Protein AF-A0A9E0YC07-F1 (afdb_monomer_lite)

Foldseek 3Di:
DDDDDDDDDPDDDDDDDDDDPDDPDDDDDPPDDPDDPPPPPPPDPDPDDDPDPPPPPDPPPPDDLVVVVVPQDPVNVVVLVVLVVVLVVCVVVLVLVVNLVSLVVNCVVPVSDPCNLVSLLSNLVSCVSVLNLVVSQVSLVVSLVVQPPDPSNLVSLLVNLVSCLSVLVLVVNLVSLVVQCPDPPRDLVSVLSSLLSNLLSCLSVVVLVVSVVSLVVSVVSCVVDVVCLLVVLSSLLSVLSSLLSVLVCPPPPDADDLVSLLVRLLVSLVSLLSSLVSLLSSLVRDALVVSVVSLVSSLVSLVVSLVCLQFPRHHPPPDDPVRVVVSRRVSSVVSVVSSVVSLVSSLVSCVVRPSCVVSNVSSPPPPDDD

Structure (mmCIF, N/CA/C/O backbone):
data_AF-A0A9E0YC07-F1
#
_entry.id   AF-A0A9E0YC07-F1
#
loop_
_atom_site.group_PDB
_atom_site.id
_atom_site.type_symbol
_atom_site.label_atom_id
_atom_site.label_alt_id
_atom_site.label_comp_id
_atom_site.label_asym_id
_atom_site.label_entity_id
_atom_site.label_seq_id
_atom_site.pdbx_PDB_ins_code
_atom_site.Cartn_x
_atom_site.Cartn_y
_atom_site.Cartn_z
_atom_site.occupancy
_atom_site.B_iso_or_equiv
_atom_site.auth_seq_id
_atom_site.auth_comp_id
_atom_site.auth_asym_id
_atom_site.auth_atom_id
_atom_site.pdbx_PDB_model_num
ATOM 1 N N . MET A 1 1 ? 46.574 9.610 38.620 1.00 37.59 1 MET A N 1
ATOM 2 C CA . MET A 1 1 ? 45.499 10.620 38.508 1.00 37.59 1 MET A CA 1
ATOM 3 C C . MET A 1 1 ? 44.665 10.223 37.292 1.00 37.59 1 MET A C 1
ATOM 5 O O . MET A 1 1 ? 45.172 10.337 36.192 1.00 37.59 1 MET A O 1
ATOM 9 N N . SER A 1 2 ? 43.636 9.380 37.452 1.00 33.62 2 SER A N 1
ATOM 10 C CA . SER A 1 2 ? 42.220 9.748 37.717 1.00 33.62 2 SER A CA 1
ATOM 11 C C . SER A 1 2 ? 41.619 10.461 36.485 1.00 33.62 2 SER A C 1
ATOM 13 O O . SER A 1 2 ? 42.162 11.485 36.106 1.00 33.62 2 SER A O 1
ATOM 15 N N . ARG A 1 3 ? 40.544 10.036 35.797 1.00 39.56 3 ARG A N 1
ATOM 16 C CA . ARG A 1 3 ? 39.215 9.541 36.220 1.00 39.56 3 ARG A CA 1
ATOM 17 C C . ARG A 1 3 ? 38.470 8.898 35.015 1.00 39.56 3 ARG A C 1
ATOM 19 O O . ARG A 1 3 ? 38.590 9.398 33.909 1.00 39.56 3 ARG A O 1
ATOM 26 N N . LEU A 1 4 ? 37.797 7.757 35.221 1.00 36.62 4 LEU A N 1
ATOM 27 C CA . LEU A 1 4 ? 36.333 7.508 35.155 1.00 36.62 4 LEU A CA 1
ATOM 28 C C . LEU A 1 4 ? 35.617 7.648 33.789 1.00 36.62 4 LEU A C 1
ATOM 30 O O . LEU A 1 4 ? 35.274 8.749 33.377 1.00 36.62 4 LEU A O 1
ATOM 34 N N . CYS A 1 5 ? 35.185 6.511 33.230 1.00 30.08 5 CYS A N 1
ATOM 35 C CA . CYS A 1 5 ? 33.788 6.302 32.825 1.00 30.08 5 CYS A CA 1
ATOM 36 C C . CYS A 1 5 ? 33.440 4.809 32.922 1.00 30.08 5 CYS A C 1
ATOM 38 O O . CYS A 1 5 ? 34.065 3.960 32.295 1.00 30.08 5 CYS A O 1
ATOM 40 N N . SER A 1 6 ? 32.472 4.522 33.790 1.00 28.25 6 SER A N 1
ATOM 41 C CA . SER A 1 6 ? 31.956 3.201 34.134 1.00 28.25 6 SER A CA 1
ATOM 42 C C . SER A 1 6 ? 30.782 2.880 33.208 1.00 28.25 6 SER A C 1
ATOM 44 O O . SER A 1 6 ? 29.786 3.601 33.230 1.00 28.25 6 SER A O 1
ATOM 46 N N . MET A 1 7 ? 30.892 1.828 32.394 1.00 32.62 7 MET A N 1
ATOM 47 C CA . MET A 1 7 ? 29.739 1.218 31.730 1.00 32.62 7 MET A CA 1
ATOM 48 C C . MET A 1 7 ? 29.201 0.095 32.616 1.00 32.62 7 MET A C 1
ATOM 50 O O . MET A 1 7 ? 29.900 -0.867 32.934 1.00 32.62 7 MET A O 1
ATOM 54 N N . ALA A 1 8 ? 27.944 0.248 33.022 1.00 32.16 8 ALA A N 1
ATOM 55 C CA . ALA A 1 8 ? 27.191 -0.747 33.759 1.00 32.16 8 ALA A CA 1
ATOM 56 C C . ALA A 1 8 ? 26.921 -1.972 32.870 1.00 32.16 8 ALA A C 1
ATOM 58 O O . ALA A 1 8 ? 26.152 -1.912 31.914 1.00 32.16 8 ALA A O 1
ATOM 59 N N . HIS A 1 9 ? 27.540 -3.099 33.216 1.00 30.81 9 HIS A N 1
ATOM 60 C CA . HIS A 1 9 ? 27.123 -4.420 32.765 1.00 30.81 9 HIS A CA 1
ATOM 61 C C . HIS A 1 9 ? 25.882 -4.853 33.556 1.00 30.81 9 HIS A C 1
ATOM 63 O O . HIS A 1 9 ? 25.986 -5.152 34.745 1.00 30.81 9 HIS A O 1
ATOM 69 N N . LEU A 1 10 ? 24.724 -4.962 32.898 1.00 28.34 10 LEU A N 1
ATOM 70 C CA . LEU A 1 10 ? 23.662 -5.845 33.382 1.00 28.34 10 LEU A CA 1
ATOM 71 C C . LEU A 1 10 ? 24.084 -7.293 33.102 1.00 28.34 10 LEU A C 1
ATOM 73 O O . LEU A 1 10 ? 23.951 -7.800 31.990 1.00 28.34 10 LEU A O 1
ATOM 77 N N . ARG A 1 11 ? 24.623 -7.952 34.130 1.00 29.98 11 ARG A N 1
ATOM 78 C CA . ARG A 1 11 ? 24.646 -9.412 34.234 1.00 29.98 11 ARG A CA 1
ATOM 79 C C . ARG A 1 11 ? 23.281 -9.850 34.765 1.00 29.98 11 ARG A C 1
ATOM 81 O O . ARG A 1 11 ? 22.929 -9.505 35.887 1.00 29.98 11 ARG A O 1
ATOM 88 N N . CYS A 1 12 ? 22.520 -10.598 33.972 1.00 31.50 12 CYS A N 1
ATOM 89 C CA . CYS A 1 12 ? 21.431 -11.410 34.505 1.00 31.50 12 CYS A CA 1
ATOM 90 C C . CYS A 1 12 ? 22.029 -12.729 34.997 1.00 31.50 12 CYS A C 1
ATOM 92 O O . CYS A 1 12 ? 22.447 -13.561 34.193 1.00 31.50 12 CYS A O 1
ATOM 94 N N . ASP A 1 13 ? 22.081 -12.885 36.318 1.00 30.75 13 ASP A N 1
ATOM 95 C CA . ASP A 1 13 ? 22.411 -14.141 36.981 1.00 30.75 13 ASP A CA 1
ATOM 96 C C . ASP A 1 13 ? 21.325 -15.189 36.707 1.00 30.75 13 ASP A C 1
ATOM 98 O O . ASP A 1 13 ? 20.160 -15.049 37.083 1.00 30.75 13 ASP A O 1
ATOM 102 N N . LEU A 1 14 ? 21.742 -16.268 36.051 1.00 43.31 14 LEU A N 1
ATOM 103 C CA . LEU A 1 14 ? 21.044 -17.542 35.984 1.00 43.31 14 LEU A CA 1
ATOM 104 C C . LEU A 1 14 ? 21.619 -18.434 37.085 1.00 43.31 14 LEU A C 1
ATOM 106 O O . LEU A 1 14 ? 22.741 -18.906 36.947 1.00 43.31 14 LEU A O 1
ATOM 110 N N . THR A 1 15 ? 20.864 -18.700 38.153 1.00 39.75 15 THR A N 1
ATOM 111 C CA . THR A 1 15 ? 20.966 -19.957 38.924 1.00 39.75 15 THR A CA 1
ATOM 112 C C . THR A 1 15 ? 19.795 -20.123 39.904 1.00 39.75 15 THR A C 1
ATOM 114 O O . THR A 1 15 ? 19.665 -19.358 40.846 1.00 39.75 15 THR A O 1
ATOM 117 N N . ALA A 1 16 ? 19.004 -21.185 39.663 1.00 39.28 16 ALA A N 1
ATOM 118 C CA . ALA A 1 16 ? 18.317 -22.079 40.620 1.00 39.28 16 ALA A CA 1
ATOM 119 C C . ALA A 1 16 ? 17.333 -21.465 41.660 1.00 39.28 16 ALA A C 1
ATOM 121 O O . ALA A 1 16 ? 17.656 -20.540 42.378 1.00 39.28 16 ALA A O 1
ATOM 122 N N . HIS A 1 17 ? 16.123 -21.971 41.938 1.00 33.34 17 HIS A N 1
ATOM 123 C CA . HIS A 1 17 ? 15.608 -23.342 41.936 1.00 33.34 17 HIS A CA 1
ATOM 124 C C . HIS A 1 17 ? 14.110 -23.305 42.352 1.00 33.34 17 HIS A C 1
ATOM 126 O O . HIS A 1 17 ? 13.794 -22.638 43.333 1.00 33.34 17 HIS A O 1
ATOM 132 N N . ARG A 1 18 ? 13.235 -24.101 41.704 1.00 32.09 18 ARG A N 1
ATOM 133 C CA . ARG A 1 18 ? 12.147 -24.956 42.275 1.00 32.09 18 ARG A CA 1
ATOM 134 C C . ARG A 1 18 ? 10.858 -24.986 41.429 1.00 32.09 18 ARG A C 1
ATOM 136 O O . ARG A 1 18 ? 10.034 -24.089 41.479 1.00 32.09 18 ARG A O 1
ATOM 143 N N . LYS A 1 19 ? 10.693 -26.129 40.749 1.00 37.94 19 LYS A N 1
ATOM 144 C CA . LYS A 1 19 ? 9.474 -26.951 40.618 1.00 37.94 19 LYS A CA 1
ATOM 145 C C . LYS A 1 19 ? 8.135 -26.214 40.433 1.00 37.94 19 LYS A C 1
ATOM 147 O O . LYS A 1 19 ? 7.448 -25.937 41.407 1.00 37.94 19 LYS A O 1
ATOM 152 N N . CYS A 1 20 ? 7.689 -26.126 39.182 1.00 33.03 20 CYS A N 1
ATOM 153 C CA . CYS A 1 20 ? 6.267 -26.177 38.834 1.00 33.03 20 CYS A CA 1
ATOM 154 C C . CYS A 1 20 ? 6.090 -27.141 37.658 1.00 33.03 20 CYS A C 1
ATOM 156 O O . CYS A 1 20 ? 5.968 -26.751 36.504 1.00 33.03 20 CYS A O 1
ATOM 158 N N . ASP A 1 21 ? 6.143 -28.426 37.990 1.00 36.84 21 ASP A N 1
ATOM 159 C CA . ASP A 1 21 ? 5.796 -29.530 37.108 1.00 36.84 21 ASP A CA 1
ATOM 160 C C . ASP A 1 21 ? 4.469 -30.097 37.624 1.00 36.84 21 ASP A C 1
ATOM 162 O O . ASP A 1 21 ? 4.447 -30.788 38.644 1.00 36.84 21 ASP A O 1
ATOM 166 N N . ARG A 1 22 ? 3.353 -29.659 37.022 1.00 39.94 22 ARG A N 1
ATOM 167 C CA . ARG A 1 22 ? 1.997 -30.244 37.105 1.00 39.94 22 ARG A CA 1
ATOM 168 C C . ARG A 1 22 ? 1.007 -29.357 36.344 1.00 39.94 22 ARG A C 1
ATOM 170 O O . ARG A 1 22 ? 0.378 -28.486 36.926 1.00 39.94 22 ARG A O 1
ATOM 177 N N . THR A 1 23 ? 0.857 -29.590 35.043 1.00 37.00 23 THR A N 1
ATOM 178 C CA . THR A 1 23 ? -0.404 -29.382 34.287 1.00 37.00 23 THR A CA 1
ATOM 179 C C . THR A 1 23 ? -0.281 -30.022 32.899 1.00 37.00 23 THR A C 1
ATOM 181 O O . THR A 1 23 ? -0.511 -29.418 31.862 1.00 37.00 23 THR A O 1
ATOM 184 N N . ALA A 1 24 ? 0.084 -31.303 32.872 1.00 37.94 24 ALA A N 1
ATOM 185 C CA . ALA A 1 24 ? -0.015 -32.147 31.685 1.00 37.94 24 ALA A CA 1
ATOM 186 C C . ALA A 1 24 ? -0.787 -33.413 32.065 1.00 37.94 24 ALA A C 1
ATOM 188 O O . ALA A 1 24 ? -0.184 -34.442 32.353 1.00 37.94 24 ALA A O 1
ATOM 189 N N . ARG A 1 25 ? -2.118 -33.293 32.180 1.00 39.03 25 ARG A N 1
ATOM 190 C CA . ARG A 1 25 ? -3.119 -34.383 32.178 1.00 39.03 25 ARG A CA 1
ATOM 191 C C . ARG A 1 25 ? -4.493 -33.806 32.526 1.00 39.03 25 ARG A C 1
ATOM 193 O O . ARG A 1 25 ? -4.858 -33.770 33.691 1.00 39.03 25 ARG A O 1
ATOM 200 N N . LEU A 1 26 ? -5.226 -33.343 31.516 1.00 40.84 26 LEU A N 1
ATOM 201 C CA . LEU A 1 26 ? -6.697 -33.278 31.487 1.00 40.84 26 LEU A CA 1
ATOM 202 C C . LEU A 1 26 ? -7.124 -32.779 30.101 1.00 40.84 26 LEU A C 1
ATOM 204 O O . LEU A 1 26 ? -7.539 -31.644 29.923 1.00 40.84 26 LEU A O 1
ATOM 208 N N . ASN A 1 27 ? -6.932 -33.624 29.085 1.00 34.72 27 ASN A N 1
ATOM 209 C CA . ASN A 1 27 ? -7.642 -33.478 27.813 1.00 34.72 27 ASN A CA 1
ATOM 210 C C . ASN A 1 27 ? -7.696 -34.821 27.068 1.00 34.72 27 ASN A C 1
ATOM 212 O O . ASN A 1 27 ? -7.148 -35.001 25.985 1.00 34.72 27 ASN A O 1
ATOM 216 N N . ARG A 1 28 ? -8.313 -35.814 27.712 1.00 39.97 28 ARG A N 1
ATOM 217 C CA . ARG A 1 28 ? -8.813 -37.037 27.072 1.00 39.97 28 ARG A CA 1
ATOM 218 C C . ARG A 1 28 ? -10.081 -37.439 27.808 1.00 39.97 28 ARG A C 1
ATOM 220 O O . ARG A 1 28 ? -10.001 -38.039 28.872 1.00 39.97 28 ARG A O 1
ATOM 227 N N . GLY A 1 29 ? -11.229 -37.052 27.263 1.00 39.47 29 GLY A N 1
ATOM 228 C CA . GLY A 1 29 ? -12.524 -37.466 27.795 1.00 39.47 29 GLY A CA 1
ATOM 229 C C . GLY A 1 29 ? -13.620 -36.424 27.645 1.00 39.47 29 GLY A C 1
ATOM 230 O O . GLY A 1 29 ? -14.233 -36.072 28.640 1.00 39.47 29 GLY A O 1
ATOM 231 N N . LEU A 1 30 ? -13.861 -35.925 26.429 1.00 37.59 30 LEU A N 1
ATOM 232 C CA . LEU A 1 30 ? -15.158 -35.344 26.065 1.00 37.59 30 LEU A CA 1
ATOM 233 C C . LEU A 1 30 ? -15.365 -35.438 24.540 1.00 37.59 30 LEU A C 1
ATOM 235 O O . LEU A 1 30 ? -15.488 -34.446 23.833 1.00 37.59 30 LEU A O 1
ATOM 239 N N . ILE A 1 31 ? -15.339 -36.669 24.021 1.00 42.28 31 ILE A N 1
ATOM 240 C CA . ILE A 1 31 ? -15.915 -37.011 22.713 1.00 42.28 31 ILE A CA 1
ATOM 241 C C . ILE A 1 31 ? -17.079 -37.949 23.013 1.00 42.28 31 ILE A C 1
ATOM 243 O O . ILE A 1 31 ? -16.932 -39.165 23.011 1.00 42.28 31 ILE A O 1
ATOM 247 N N . ALA A 1 32 ? -18.217 -37.373 23.371 1.00 44.59 32 ALA A N 1
ATOM 248 C CA . ALA A 1 32 ? -19.516 -38.026 23.331 1.00 44.59 32 ALA A CA 1
ATOM 249 C C . ALA A 1 32 ? -20.570 -36.920 23.409 1.00 44.59 32 ALA A C 1
ATOM 251 O O . ALA A 1 32 ? -20.493 -36.080 24.300 1.00 44.59 32 ALA A O 1
ATOM 252 N N . LEU A 1 33 ? -21.541 -36.956 22.491 1.00 42.75 33 LEU A N 1
ATOM 253 C CA . LEU A 1 33 ? -22.696 -36.052 22.367 1.00 42.75 33 LEU A CA 1
ATOM 254 C C . LEU A 1 33 ? -22.475 -34.767 21.547 1.00 42.75 33 LEU A C 1
ATOM 256 O O . LEU A 1 33 ? -22.844 -33.674 21.963 1.00 42.75 33 LEU A O 1
ATOM 260 N N . LEU A 1 34 ? -21.988 -34.913 20.312 1.00 39.84 34 LEU A N 1
ATOM 261 C CA . LEU A 1 34 ? -22.468 -34.060 19.221 1.00 39.84 34 LEU A CA 1
ATOM 262 C C . LEU A 1 34 ? -23.547 -34.839 18.470 1.00 39.84 34 LEU A C 1
ATOM 264 O O . LEU A 1 34 ? -23.261 -35.744 17.687 1.00 39.84 34 LEU A O 1
ATOM 268 N N . GLY A 1 35 ? -24.800 -34.518 18.791 1.00 38.34 35 GLY A N 1
ATOM 269 C CA . GLY A 1 35 ? -25.961 -34.970 18.041 1.00 38.34 35 GLY A CA 1
ATOM 270 C C . GLY A 1 35 ? -25.841 -34.522 16.589 1.00 38.34 35 GLY A C 1
ATOM 271 O O . GLY A 1 35 ? -25.599 -33.349 16.304 1.00 38.34 35 GLY A O 1
ATOM 272 N N . CYS A 1 36 ? -25.993 -35.481 15.683 1.00 37.97 36 CYS A N 1
ATOM 273 C CA . CYS A 1 36 ? -26.078 -35.263 14.250 1.00 37.97 36 CYS A CA 1
ATOM 274 C C . CYS A 1 36 ? -27.310 -34.403 13.932 1.00 37.97 36 CYS A C 1
ATOM 276 O O . CYS A 1 36 ? -28.406 -34.928 13.762 1.00 37.97 36 CYS A O 1
ATOM 278 N N . PHE A 1 37 ? -27.141 -33.086 13.821 1.00 38.50 37 PHE A N 1
ATOM 279 C CA . PHE A 1 37 ? -28.041 -32.286 12.999 1.00 38.50 37 PHE A CA 1
ATOM 280 C C . PHE A 1 37 ? -27.594 -32.453 11.549 1.00 38.50 37 PHE A C 1
ATOM 282 O O . PHE A 1 37 ? -26.639 -31.826 11.094 1.00 38.50 37 PHE A O 1
ATOM 289 N N . ALA A 1 38 ? -28.273 -33.352 10.839 1.00 36.81 38 ALA A N 1
ATOM 290 C CA . ALA A 1 38 ? -28.192 -33.453 9.394 1.00 36.81 38 ALA A CA 1
ATOM 291 C C . ALA A 1 38 ? -28.783 -32.172 8.787 1.00 36.81 38 ALA A C 1
ATOM 293 O O . ALA A 1 38 ? -29.984 -32.069 8.550 1.00 36.81 38 ALA A O 1
ATOM 294 N N . VAL A 1 39 ? -27.938 -31.166 8.567 1.00 41.19 39 VAL A N 1
ATOM 295 C CA . VAL A 1 39 ? -28.272 -30.051 7.684 1.00 41.19 39 VAL A CA 1
ATOM 296 C C . VAL A 1 39 ? -28.136 -30.583 6.263 1.00 41.19 39 VAL A C 1
ATOM 298 O O . VAL A 1 39 ? -27.037 -30.697 5.726 1.00 41.19 39 VAL A O 1
ATOM 301 N N . THR A 1 40 ? -29.262 -30.954 5.658 1.00 45.56 40 THR A N 1
ATOM 302 C CA . THR A 1 40 ? -29.346 -31.230 4.223 1.00 45.56 40 THR A CA 1
ATOM 303 C C . THR A 1 40 ? -29.162 -29.918 3.468 1.00 45.56 40 THR A C 1
ATOM 305 O O . THR A 1 40 ? -30.133 -29.239 3.127 1.00 45.56 40 THR A O 1
ATOM 308 N N . VAL A 1 41 ? -27.909 -29.534 3.226 1.00 41.88 41 VAL A N 1
ATOM 309 C CA . VAL A 1 41 ? -27.582 -28.500 2.245 1.00 41.88 41 VAL A CA 1
ATOM 310 C C . VAL A 1 41 ? -27.938 -29.085 0.882 1.00 41.88 41 VAL A C 1
ATOM 312 O O . VAL A 1 41 ? -27.243 -29.967 0.380 1.00 41.88 41 VAL A O 1
ATOM 315 N N . HIS A 1 42 ? -29.057 -28.645 0.306 1.00 48.34 42 HIS A N 1
ATOM 316 C CA . HIS A 1 42 ? -29.345 -28.902 -1.101 1.00 48.34 42 HIS A CA 1
ATOM 317 C C . HIS A 1 42 ? -28.264 -28.183 -1.905 1.00 48.34 42 HIS A C 1
ATOM 319 O O . HIS A 1 42 ? -28.287 -26.960 -2.042 1.00 48.34 42 HIS A O 1
ATOM 325 N N . ALA A 1 43 ? -27.268 -28.945 -2.357 1.00 42.78 43 ALA A N 1
ATOM 326 C CA . ALA A 1 43 ? -26.255 -28.458 -3.270 1.00 42.78 43 ALA A CA 1
ATOM 327 C C . ALA A 1 43 ? -26.967 -27.899 -4.505 1.00 42.78 43 ALA A C 1
ATOM 329 O O . ALA A 1 43 ? -27.729 -28.608 -5.166 1.00 42.78 43 ALA A O 1
ATOM 330 N N . ALA A 1 44 ? -26.747 -26.614 -4.787 1.00 55.62 44 ALA A N 1
ATOM 331 C CA . ALA A 1 44 ? -27.159 -26.032 -6.050 1.00 55.62 44 ALA A CA 1
ATOM 332 C C . ALA A 1 44 ? -26.530 -26.859 -7.189 1.00 55.62 44 ALA A C 1
ATOM 334 O O . ALA A 1 44 ? -25.362 -27.248 -7.070 1.00 55.62 44 ALA A O 1
ATOM 335 N N .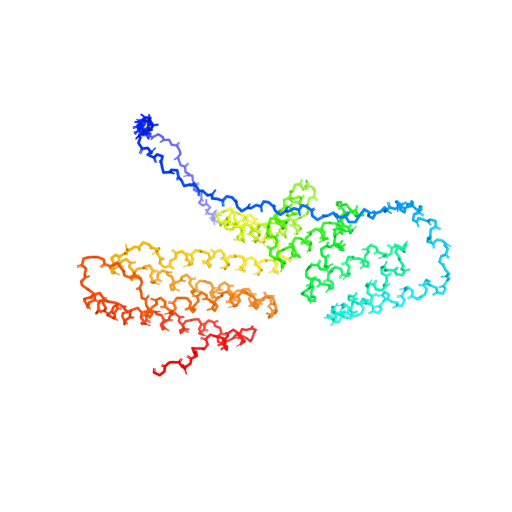 PRO A 1 45 ? -27.283 -27.168 -8.260 1.00 62.44 45 PRO A N 1
ATOM 336 C CA . PRO A 1 45 ? -26.758 -27.929 -9.383 1.00 62.44 45 PRO A CA 1
ATOM 337 C C . PRO A 1 45 ? -25.501 -27.238 -9.912 1.00 62.44 45 PRO A C 1
ATOM 339 O O . PRO A 1 45 ? -25.500 -26.026 -10.143 1.00 62.44 45 PRO A O 1
ATOM 342 N N . ALA A 1 46 ? -24.423 -28.010 -10.055 1.00 53.94 46 ALA A N 1
ATOM 343 C CA . ALA A 1 46 ? -23.176 -27.515 -10.615 1.00 53.94 46 ALA A CA 1
ATOM 344 C C . ALA A 1 46 ? -23.468 -26.858 -11.977 1.00 53.94 46 ALA A C 1
ATOM 346 O O . ALA A 1 46 ? -24.185 -27.456 -12.787 1.00 53.94 46 ALA A O 1
ATOM 347 N N . PRO A 1 47 ? -22.959 -25.640 -12.240 1.00 64.38 47 PRO A N 1
ATOM 348 C CA . PRO A 1 47 ? -23.135 -25.005 -13.535 1.00 64.38 47 PRO A CA 1
ATOM 349 C C . PRO A 1 47 ? -22.569 -25.934 -14.609 1.00 64.38 47 PRO A C 1
ATOM 351 O O . PRO A 1 47 ? -21.425 -26.383 -14.519 1.00 64.38 47 PRO A O 1
ATOM 354 N N . THR A 1 48 ? -23.391 -26.256 -15.605 1.00 70.06 48 THR A N 1
ATOM 355 C CA . THR A 1 48 ? -22.963 -27.049 -16.756 1.00 70.06 48 THR A CA 1
ATOM 356 C C . THR A 1 48 ? -21.767 -26.353 -17.409 1.00 70.06 48 THR A C 1
ATOM 358 O O . THR A 1 48 ? -21.863 -25.150 -17.675 1.00 70.06 48 THR A O 1
ATOM 361 N N . PRO A 1 49 ? -20.650 -27.058 -17.657 1.00 59.09 49 PRO A N 1
ATOM 362 C CA . PRO A 1 49 ? -19.472 -26.460 -18.268 1.00 59.09 49 PRO A CA 1
ATOM 363 C C . PRO A 1 49 ? -19.854 -25.892 -19.635 1.00 59.09 49 PRO A C 1
ATOM 365 O O . PRO A 1 49 ? -20.284 -26.622 -20.528 1.00 59.09 49 PRO A O 1
ATOM 368 N N . VAL A 1 50 ? -19.733 -24.573 -19.781 1.00 72.31 50 VAL A N 1
ATOM 369 C CA . VAL A 1 50 ? -19.861 -23.911 -21.079 1.00 72.31 50 VAL A CA 1
ATOM 370 C C . VAL A 1 50 ? -18.696 -24.413 -21.939 1.00 72.31 50 VAL A C 1
ATOM 372 O O . VAL A 1 50 ? -17.556 -24.327 -21.477 1.00 72.31 50 VAL A O 1
ATOM 375 N N . PRO A 1 51 ? -18.938 -24.957 -23.146 1.00 59.84 51 PRO A N 1
ATOM 376 C CA . PRO A 1 51 ? -17.866 -25.392 -24.028 1.00 59.84 51 PRO A CA 1
ATOM 377 C C . PRO A 1 51 ? -16.982 -24.188 -24.354 1.00 59.84 51 PRO A C 1
ATOM 379 O O . PRO A 1 51 ? -17.390 -23.261 -25.054 1.00 59.84 51 PRO A O 1
ATOM 382 N N . THR A 1 52 ? -15.774 -24.181 -23.798 1.00 57.50 52 THR A N 1
ATOM 383 C CA . THR A 1 52 ? -14.755 -23.185 -24.105 1.00 57.50 52 THR A CA 1
ATOM 384 C C . THR A 1 52 ? -14.385 -23.341 -25.579 1.00 57.50 52 THR A C 1
ATOM 386 O O . THR A 1 52 ? -14.026 -24.450 -25.988 1.00 57.50 52 THR A O 1
ATOM 389 N N . PRO A 1 53 ? -14.463 -22.278 -26.400 1.00 55.12 53 PRO A N 1
ATOM 390 C CA . PRO A 1 53 ? -14.012 -22.352 -27.780 1.00 55.12 53 PRO A CA 1
ATOM 391 C C . PRO A 1 53 ? -12.543 -22.771 -27.781 1.00 55.12 53 PRO A C 1
ATOM 393 O O . PRO A 1 53 ? -11.690 -22.118 -27.179 1.00 55.12 53 PRO A O 1
ATOM 396 N N . THR A 1 54 ? -12.259 -23.903 -28.420 1.00 52.50 54 THR A N 1
ATOM 397 C CA . THR A 1 54 ? -10.905 -24.417 -28.597 1.00 52.50 54 THR A CA 1
ATOM 398 C C . THR A 1 54 ? -10.189 -23.503 -29.586 1.00 52.50 54 THR A C 1
ATOM 400 O O . THR A 1 54 ? -10.224 -23.719 -30.793 1.00 52.50 54 THR A O 1
ATOM 403 N N . VAL A 1 55 ? -9.587 -22.424 -29.085 1.00 58.09 55 VAL A N 1
ATOM 404 C CA . VAL A 1 55 ? -8.693 -21.582 -29.880 1.00 58.09 55 VAL A CA 1
ATOM 405 C C . VAL A 1 55 ? -7.389 -22.355 -30.026 1.00 58.09 55 VAL A C 1
ATOM 407 O O . VAL A 1 55 ? -6.597 -22.454 -29.092 1.00 58.09 55 VAL A O 1
ATOM 410 N N . SER A 1 56 ? -7.182 -22.951 -31.196 1.00 41.19 56 SER A N 1
ATOM 411 C CA . SER A 1 56 ? -5.910 -23.536 -31.606 1.00 41.19 56 SER A CA 1
ATOM 412 C C . SER A 1 56 ? -4.870 -22.422 -31.749 1.00 41.19 56 SER A C 1
ATOM 414 O O . SER A 1 56 ? -4.719 -21.830 -32.816 1.00 41.19 56 SER A O 1
ATOM 416 N N . VAL A 1 57 ? -4.181 -22.102 -30.651 1.00 49.44 57 VAL A N 1
ATOM 417 C CA . VAL A 1 57 ? -3.027 -21.200 -30.651 1.00 49.44 57 VAL A CA 1
ATOM 418 C C . VAL A 1 57 ? -1.864 -21.957 -31.284 1.00 49.44 57 VAL A C 1
ATOM 420 O O . VAL A 1 57 ? -1.238 -22.802 -30.648 1.00 49.44 57 VAL A O 1
ATOM 423 N N . THR A 1 58 ? -1.582 -21.689 -32.557 1.00 46.72 58 THR A N 1
ATOM 424 C CA . THR A 1 58 ? -0.307 -22.086 -33.162 1.00 46.72 58 THR A CA 1
ATOM 425 C C . THR A 1 58 ? 0.819 -21.396 -32.390 1.00 46.72 58 THR A C 1
ATOM 427 O O . THR A 1 58 ? 0.811 -20.163 -32.322 1.00 46.72 58 THR A O 1
ATOM 430 N N . PRO A 1 59 ? 1.771 -22.136 -31.792 1.00 45.25 59 PRO A N 1
ATOM 431 C CA . PRO A 1 59 ? 2.902 -21.530 -31.111 1.00 45.25 59 PRO A CA 1
ATOM 432 C C . PRO A 1 59 ? 3.690 -20.709 -32.130 1.00 45.25 59 PRO A C 1
ATOM 434 O O . PRO A 1 59 ? 4.211 -21.244 -33.109 1.00 45.25 59 PRO A O 1
ATOM 437 N N . ILE A 1 60 ? 3.742 -19.394 -31.914 1.00 51.66 60 ILE A N 1
ATOM 438 C CA . ILE A 1 60 ? 4.646 -18.514 -32.648 1.00 51.66 60 ILE A CA 1
ATOM 439 C C . ILE A 1 60 ? 6.048 -18.993 -32.283 1.00 51.66 60 ILE A C 1
ATOM 441 O O . ILE A 1 60 ? 6.494 -18.831 -31.148 1.00 51.66 60 ILE A O 1
ATOM 445 N N . VAL A 1 61 ? 6.709 -19.663 -33.225 1.00 52.41 61 VAL A N 1
ATOM 446 C CA . VAL A 1 61 ? 8.102 -20.081 -33.087 1.00 52.41 61 VAL A CA 1
ATOM 447 C C . VAL A 1 61 ? 8.905 -18.807 -32.856 1.00 52.41 61 VAL A C 1
ATOM 449 O O . VAL A 1 61 ? 8.989 -17.966 -33.750 1.00 52.41 61 VAL A O 1
ATOM 452 N N . ALA A 1 62 ? 9.424 -18.634 -31.639 1.00 50.50 62 ALA A N 1
ATOM 453 C CA . ALA A 1 62 ? 10.243 -17.494 -31.262 1.00 50.50 62 ALA A CA 1
ATOM 454 C C . ALA A 1 62 ? 11.506 -17.491 -32.133 1.00 50.50 62 ALA A C 1
ATOM 456 O O . ALA A 1 62 ? 12.482 -18.185 -31.854 1.00 50.50 62 ALA A O 1
ATOM 457 N N . SER A 1 63 ? 11.459 -16.754 -33.241 1.00 56.25 63 SER A N 1
ATOM 458 C CA . SER A 1 63 ? 12.635 -16.427 -34.033 1.00 56.25 63 SER A CA 1
ATOM 459 C C . SER A 1 63 ? 13.661 -15.757 -33.123 1.00 56.25 63 SER A C 1
ATOM 461 O O . SER A 1 63 ? 13.291 -14.887 -32.336 1.00 56.25 63 SER A O 1
ATOM 463 N N . ASP A 1 64 ? 14.927 -16.170 -33.236 1.00 64.69 64 ASP A N 1
ATOM 464 C CA . ASP A 1 64 ? 16.052 -15.645 -32.455 1.00 64.69 64 ASP A CA 1
ATOM 465 C C . ASP A 1 64 ? 15.989 -14.102 -32.379 1.00 64.69 64 ASP A C 1
ATOM 467 O O . ASP A 1 64 ? 16.112 -13.450 -33.425 1.00 64.69 64 ASP A O 1
ATOM 471 N N . PRO A 1 65 ? 15.768 -13.501 -31.189 1.00 62.16 65 PRO A N 1
ATOM 472 C CA . PRO A 1 65 ? 15.566 -12.059 -31.036 1.00 62.16 65 PRO A CA 1
ATOM 473 C C . PRO A 1 65 ? 16.700 -11.240 -31.647 1.00 62.16 65 PRO A C 1
ATOM 475 O O . PRO A 1 65 ? 16.461 -10.166 -32.194 1.00 62.16 65 PRO A O 1
ATOM 478 N N . LYS A 1 66 ? 17.928 -11.778 -31.633 1.00 61.41 66 LYS A N 1
ATOM 479 C CA . LYS A 1 66 ? 19.093 -11.123 -32.236 1.00 61.41 66 LYS A CA 1
ATOM 480 C C . LYS A 1 66 ? 18.936 -10.901 -33.738 1.00 61.41 66 LYS A C 1
ATOM 482 O O . LYS A 1 66 ? 19.388 -9.883 -34.245 1.00 61.41 66 LYS A O 1
ATOM 487 N N . ARG A 1 67 ? 18.256 -11.804 -34.452 1.00 65.19 67 ARG A N 1
ATOM 488 C CA . ARG A 1 67 ? 18.104 -11.724 -35.913 1.00 65.19 67 ARG A CA 1
ATOM 489 C C . ARG A 1 67 ? 17.109 -10.644 -36.355 1.00 65.19 67 ARG A C 1
ATOM 491 O O . ARG A 1 67 ? 17.164 -10.219 -37.504 1.00 65.19 67 ARG A O 1
ATOM 498 N N . LEU A 1 68 ? 16.227 -10.202 -35.456 1.00 63.69 68 LEU A N 1
ATOM 499 C CA . LEU A 1 68 ? 15.257 -9.130 -35.706 1.00 63.69 68 LEU A CA 1
ATOM 500 C C . LEU A 1 68 ? 15.865 -7.728 -35.549 1.00 63.69 68 LEU A C 1
ATOM 502 O O . LEU A 1 68 ? 15.456 -6.815 -36.259 1.00 63.69 68 LEU A O 1
ATOM 506 N N . VAL A 1 69 ? 16.856 -7.544 -34.671 1.00 66.00 69 VAL A N 1
ATOM 507 C CA . VAL A 1 69 ? 17.435 -6.212 -34.388 1.00 66.00 69 VAL A CA 1
ATOM 508 C C . VAL A 1 69 ? 18.233 -5.662 -35.569 1.00 66.00 69 VAL A C 1
ATOM 510 O O . VAL A 1 69 ? 18.187 -4.463 -35.855 1.00 66.00 69 VAL A O 1
ATOM 513 N N . ASP A 1 70 ? 18.917 -6.541 -36.298 1.00 76.75 70 ASP A N 1
ATOM 514 C CA . ASP A 1 70 ? 19.744 -6.152 -37.443 1.00 76.75 70 ASP A CA 1
ATOM 515 C C . ASP A 1 70 ? 18.917 -5.763 -38.681 1.00 76.75 70 ASP A C 1
ATOM 517 O O . ASP A 1 70 ? 19.458 -5.187 -39.623 1.00 76.75 70 ASP A O 1
ATOM 521 N N . GLN A 1 71 ? 17.607 -6.034 -38.680 1.00 81.50 71 GLN A N 1
ATOM 522 C CA . GLN A 1 71 ? 16.707 -5.754 -39.806 1.00 81.50 71 GLN A CA 1
ATOM 523 C C . GLN A 1 71 ? 15.944 -4.432 -39.677 1.00 81.50 71 GLN A C 1
ATOM 525 O O . GLN A 1 71 ? 15.265 -4.033 -40.620 1.00 81.50 71 GLN A O 1
ATOM 530 N N . ILE A 1 72 ? 16.056 -3.741 -38.539 1.00 85.44 72 ILE A N 1
ATOM 531 C CA . ILE A 1 72 ? 15.375 -2.461 -38.329 1.00 85.44 72 ILE A CA 1
ATOM 532 C C . ILE A 1 72 ? 16.086 -1.381 -39.148 1.00 85.44 72 ILE A C 1
ATOM 534 O O . ILE A 1 72 ? 17.298 -1.171 -39.005 1.00 85.44 72 ILE A O 1
ATOM 538 N N . SER A 1 73 ? 15.327 -0.681 -39.992 1.00 92.38 73 SER A N 1
ATOM 539 C CA . SER A 1 73 ? 15.851 0.414 -40.809 1.00 92.38 73 SER A CA 1
ATOM 540 C C . SER A 1 73 ? 16.410 1.543 -39.932 1.00 92.38 73 SER A C 1
ATOM 542 O O . SER A 1 73 ? 15.995 1.740 -38.788 1.00 92.38 73 SER A O 1
ATOM 544 N N . ALA A 1 74 ? 17.364 2.319 -40.457 1.00 92.94 74 ALA A N 1
ATOM 545 C CA . ALA A 1 74 ? 17.908 3.469 -39.728 1.00 92.94 74 ALA A CA 1
ATOM 546 C C . ALA A 1 74 ? 16.804 4.463 -39.314 1.00 92.94 74 ALA A C 1
ATOM 548 O O . ALA A 1 74 ? 16.846 4.999 -38.211 1.00 92.94 74 ALA A O 1
ATOM 549 N N . GLU A 1 75 ? 15.785 4.641 -40.160 1.00 93.81 75 GLU A N 1
ATOM 550 C CA . GLU A 1 75 ? 14.633 5.498 -39.875 1.00 93.81 75 GLU A CA 1
ATOM 551 C C . GLU A 1 75 ? 13.795 4.975 -38.698 1.00 93.81 75 GLU A C 1
ATOM 553 O O . GLU A 1 75 ? 13.416 5.743 -37.815 1.00 93.81 75 GLU A O 1
ATOM 558 N N . GLU A 1 76 ? 13.535 3.667 -38.633 1.00 94.25 76 GLU A N 1
ATOM 559 C CA . GLU A 1 76 ? 12.814 3.058 -37.509 1.00 94.25 76 GLU A CA 1
ATOM 560 C C . GLU A 1 76 ? 13.609 3.134 -36.203 1.00 94.25 76 GLU A C 1
ATOM 562 O O . GLU A 1 76 ? 13.013 3.357 -35.150 1.00 94.25 76 GLU A O 1
ATOM 567 N N . LYS A 1 77 ? 14.944 3.027 -36.254 1.00 93.75 77 LYS A N 1
ATOM 568 C CA . LYS A 1 77 ? 15.799 3.250 -35.076 1.00 93.75 77 LYS A CA 1
ATOM 569 C C . LYS A 1 77 ? 15.671 4.684 -34.557 1.00 93.75 77 LYS A C 1
ATOM 571 O O . LYS A 1 77 ? 15.524 4.870 -33.352 1.00 93.75 77 LYS A O 1
ATOM 576 N N . THR A 1 78 ? 15.668 5.682 -35.445 1.00 95.50 78 THR A N 1
ATOM 577 C CA . THR A 1 78 ? 15.430 7.085 -35.064 1.00 95.50 78 THR A CA 1
ATOM 578 C C . THR A 1 78 ? 14.039 7.267 -34.458 1.00 95.50 78 THR A C 1
ATOM 580 O O . THR A 1 78 ? 13.919 7.816 -33.368 1.00 95.50 78 THR A O 1
ATOM 583 N N . ARG A 1 79 ? 12.989 6.720 -35.086 1.00 96.62 79 ARG A N 1
ATOM 584 C CA . ARG A 1 79 ? 11.616 6.807 -34.556 1.00 96.62 79 ARG A CA 1
ATOM 585 C C . ARG A 1 79 ? 11.462 6.124 -33.196 1.00 96.62 79 ARG A C 1
ATOM 587 O O . ARG A 1 79 ? 10.730 6.626 -32.346 1.00 96.62 79 ARG A O 1
ATOM 594 N N . ALA A 1 80 ? 12.122 4.986 -32.981 1.00 96.19 80 ALA A N 1
ATOM 595 C CA . ALA A 1 80 ? 12.147 4.321 -31.683 1.00 96.19 80 ALA A CA 1
ATOM 596 C C . ALA A 1 80 ? 12.823 5.213 -30.630 1.00 96.19 80 ALA A C 1
ATOM 598 O O . ALA A 1 80 ? 12.257 5.419 -29.558 1.00 96.19 80 ALA A O 1
ATOM 599 N N . ALA A 1 81 ? 13.985 5.793 -30.946 1.00 95.94 81 ALA A N 1
ATOM 600 C CA . ALA A 1 81 ? 14.696 6.700 -30.046 1.00 95.94 81 ALA A CA 1
ATOM 601 C C . ALA A 1 81 ? 13.861 7.941 -29.673 1.00 95.94 81 ALA A C 1
ATOM 603 O O . ALA A 1 81 ? 13.779 8.283 -28.492 1.00 95.94 81 ALA A O 1
ATOM 604 N N . ASP A 1 82 ? 13.179 8.560 -30.641 1.00 97.31 82 ASP A N 1
ATOM 605 C CA . ASP A 1 82 ? 12.307 9.718 -30.402 1.00 97.31 82 ASP A CA 1
ATOM 606 C C . ASP A 1 82 ? 11.120 9.359 -29.494 1.00 97.31 82 ASP A C 1
ATOM 608 O O . ASP A 1 82 ? 10.803 10.082 -28.542 1.00 97.31 82 ASP A O 1
ATOM 612 N N . LEU A 1 83 ? 10.477 8.214 -29.755 1.00 97.75 83 LEU A N 1
ATOM 613 C CA . LEU A 1 83 ? 9.355 7.727 -28.953 1.00 97.75 83 LEU A CA 1
ATOM 614 C C . LEU A 1 83 ? 9.787 7.419 -27.513 1.00 97.75 83 LEU A C 1
ATOM 616 O O . LEU A 1 83 ? 9.094 7.799 -26.568 1.00 97.75 83 LEU A O 1
ATOM 620 N N . TRP A 1 84 ? 10.946 6.777 -27.347 1.00 97.31 84 TRP A N 1
ATOM 621 C CA . TRP A 1 84 ? 11.555 6.503 -26.047 1.00 97.31 84 TRP A CA 1
ATOM 622 C C . TRP A 1 84 ? 11.857 7.789 -25.274 1.00 97.31 84 TRP A C 1
ATOM 624 O O . TRP A 1 84 ? 11.420 7.933 -24.133 1.00 97.31 84 TRP A O 1
ATOM 634 N N . SER A 1 85 ? 12.554 8.745 -25.897 1.00 97.56 85 SER A N 1
ATOM 635 C CA . SER A 1 85 ? 12.911 10.013 -25.250 1.00 97.56 85 SER A CA 1
ATOM 636 C C . SER A 1 85 ? 11.661 10.763 -24.795 1.00 97.56 85 SER A C 1
ATOM 638 O O . SER A 1 85 ? 11.551 11.146 -23.631 1.00 97.56 85 SER A O 1
ATOM 640 N N . THR A 1 86 ? 10.664 10.876 -25.678 1.00 98.19 86 THR A N 1
ATOM 641 C CA . THR A 1 86 ? 9.400 11.558 -25.372 1.00 98.19 86 THR A CA 1
ATOM 642 C C . THR A 1 86 ? 8.656 10.872 -24.223 1.00 98.19 86 THR A C 1
ATOM 644 O O . THR A 1 86 ? 8.117 11.536 -23.337 1.00 98.19 86 THR A O 1
ATOM 647 N N . ALA A 1 87 ? 8.627 9.536 -24.199 1.00 98.25 87 ALA A N 1
ATOM 648 C CA . ALA A 1 87 ? 8.032 8.780 -23.103 1.00 98.25 87 ALA A CA 1
ATOM 649 C C . ALA A 1 87 ? 8.721 9.064 -21.761 1.00 98.25 87 ALA A C 1
ATOM 651 O O . ALA A 1 87 ? 8.049 9.350 -20.767 1.00 98.25 87 ALA A O 1
ATOM 652 N N . MET A 1 88 ? 10.054 9.037 -21.738 1.00 98.12 88 MET A N 1
ATOM 653 C CA . MET A 1 88 ? 10.834 9.277 -20.524 1.00 98.12 88 MET A CA 1
ATOM 654 C C . MET A 1 88 ? 10.735 10.729 -20.040 1.00 98.12 88 MET A C 1
ATOM 656 O O . MET A 1 88 ? 10.687 10.963 -18.832 1.00 98.12 88 MET A O 1
ATOM 660 N N . GLU A 1 89 ? 10.598 11.701 -20.945 1.00 98.19 89 GLU A N 1
ATOM 661 C CA . GLU A 1 89 ? 10.266 13.086 -20.591 1.00 98.19 89 GLU A CA 1
ATOM 662 C C . GLU A 1 89 ? 8.909 13.178 -19.881 1.00 98.19 89 GLU A C 1
ATOM 664 O O . GLU A 1 89 ? 8.795 13.828 -18.838 1.00 98.19 89 GLU A O 1
ATOM 669 N N . LYS A 1 90 ? 7.878 12.486 -20.390 1.00 98.38 90 LYS A N 1
ATOM 670 C CA . LYS A 1 90 ? 6.564 12.420 -19.724 1.00 98.38 90 LYS A CA 1
ATOM 671 C C . LYS A 1 90 ? 6.647 11.733 -18.366 1.00 98.38 90 LYS A C 1
ATOM 673 O O . LYS A 1 90 ? 6.028 12.209 -17.412 1.00 98.38 90 LYS A O 1
ATOM 678 N N . PHE A 1 91 ? 7.434 10.665 -18.254 1.00 97.88 91 PHE A N 1
ATOM 679 C CA . PHE A 1 91 ? 7.678 9.981 -16.987 1.00 97.88 91 PHE A CA 1
ATOM 680 C C . PHE A 1 91 ? 8.327 10.913 -15.956 1.00 97.88 91 PHE A C 1
ATOM 682 O O . PHE A 1 91 ? 7.834 11.034 -14.833 1.00 97.88 91 PHE A O 1
ATOM 689 N N . ALA A 1 92 ? 9.387 11.627 -16.348 1.00 97.19 92 ALA A N 1
ATOM 690 C CA . ALA A 1 92 ? 10.083 12.593 -15.500 1.00 97.19 92 ALA A CA 1
ATOM 691 C C . ALA A 1 92 ? 9.173 13.763 -15.085 1.00 97.19 92 ALA A C 1
ATOM 693 O O . ALA A 1 92 ? 9.211 14.203 -13.935 1.00 97.19 92 ALA A O 1
ATOM 694 N N . ALA A 1 93 ? 8.288 14.205 -15.984 1.00 97.38 93 ALA A N 1
ATOM 695 C CA . ALA A 1 93 ? 7.254 15.202 -15.707 1.00 97.38 93 ALA A CA 1
ATOM 696 C C . ALA A 1 93 ? 6.096 14.678 -14.830 1.00 97.38 93 ALA A C 1
ATOM 698 O O . ALA A 1 93 ? 5.156 15.425 -14.553 1.00 97.38 93 ALA A O 1
ATOM 699 N N . ARG A 1 94 ? 6.144 13.411 -14.384 1.00 96.31 94 ARG A N 1
ATOM 700 C CA . ARG A 1 94 ? 5.085 12.711 -13.632 1.00 96.31 94 ARG A CA 1
ATOM 701 C C . ARG A 1 94 ? 3.745 12.620 -14.372 1.00 96.31 94 ARG A C 1
ATOM 703 O O . ARG A 1 94 ? 2.718 12.327 -13.760 1.00 96.31 94 ARG A O 1
ATOM 710 N N . ASP A 1 95 ? 3.745 12.800 -15.692 1.00 97.44 95 ASP A N 1
ATOM 711 C CA . ASP A 1 95 ? 2.596 12.512 -16.552 1.00 97.44 95 ASP A CA 1
ATOM 712 C C . ASP A 1 95 ? 2.581 11.016 -16.888 1.00 97.44 95 ASP A C 1
ATOM 714 O O . ASP A 1 95 ? 2.842 10.569 -18.009 1.00 97.44 95 ASP A O 1
ATOM 718 N N . PHE A 1 96 ? 2.311 10.213 -15.857 1.00 97.62 96 PHE A N 1
ATOM 719 C CA . PHE A 1 96 ? 2.387 8.758 -15.941 1.00 97.62 96 PHE A CA 1
ATOM 720 C C . PHE A 1 96 ? 1.380 8.166 -16.934 1.00 97.62 96 PHE A C 1
ATOM 722 O O . PHE A 1 96 ? 1.642 7.121 -17.522 1.00 97.62 96 PHE A O 1
ATOM 729 N N . LYS A 1 97 ? 0.249 8.842 -17.178 1.00 98.00 97 LYS A N 1
ATOM 730 C CA . LYS A 1 97 ? -0.737 8.403 -18.176 1.00 98.00 97 LYS A CA 1
ATOM 731 C C . LYS A 1 97 ? -0.211 8.589 -19.598 1.00 98.00 97 LYS A C 1
ATOM 733 O O . LYS A 1 97 ? -0.301 7.654 -20.392 1.00 98.00 97 LYS A O 1
ATOM 738 N N . ALA A 1 98 ? 0.353 9.757 -19.921 1.00 98.19 98 ALA A N 1
ATOM 739 C CA . ALA A 1 98 ? 0.949 9.981 -21.237 1.00 98.19 98 ALA A CA 1
ATOM 740 C C . ALA A 1 98 ? 2.184 9.096 -21.456 1.00 98.19 98 ALA A C 1
ATOM 742 O O . ALA A 1 98 ? 2.314 8.491 -22.518 1.00 98.19 98 ALA A O 1
ATOM 743 N N . SER A 1 99 ? 3.036 8.966 -20.433 1.00 98.38 99 SER A N 1
ATOM 744 C CA . SER A 1 99 ? 4.192 8.062 -20.441 1.00 98.38 99 SER A CA 1
ATOM 745 C C . SER A 1 99 ? 3.780 6.621 -20.747 1.00 98.38 99 SER A C 1
ATOM 747 O O . SER A 1 99 ? 4.290 6.026 -21.693 1.00 98.38 99 SER A O 1
ATOM 749 N N . ALA A 1 100 ? 2.798 6.076 -20.015 1.00 98.44 100 ALA A N 1
ATOM 750 C CA . ALA A 1 100 ? 2.318 4.712 -20.231 1.00 98.44 100 ALA A CA 1
ATOM 751 C C . ALA A 1 100 ? 1.834 4.492 -21.672 1.00 98.44 100 ALA A C 1
ATOM 753 O O . ALA A 1 100 ? 2.179 3.484 -22.276 1.00 98.44 100 ALA A O 1
ATOM 754 N N . LYS A 1 101 ? 1.097 5.448 -22.252 1.00 98.38 101 LYS A N 1
ATOM 755 C CA . LYS A 1 101 ? 0.621 5.345 -23.640 1.00 98.38 101 LYS A CA 1
ATOM 756 C C . LYS A 1 101 ? 1.776 5.270 -24.649 1.00 98.38 101 LYS A C 1
ATOM 758 O O . LYS A 1 101 ? 1.739 4.444 -25.556 1.00 98.38 101 LYS A O 1
ATOM 763 N N . LEU A 1 102 ? 2.791 6.122 -24.500 1.00 98.50 102 LEU A N 1
ATOM 764 C CA . LEU A 1 102 ? 3.947 6.148 -25.404 1.00 98.50 102 LEU A CA 1
ATOM 765 C C . LEU A 1 102 ? 4.829 4.902 -25.239 1.00 98.50 102 LEU A C 1
ATOM 767 O O . LEU A 1 102 ? 5.291 4.340 -26.229 1.00 98.50 102 LEU A O 1
ATOM 771 N N . LEU A 1 103 ? 5.026 4.434 -24.003 1.00 98.50 103 LEU A N 1
ATOM 772 C CA . LEU A 1 103 ? 5.788 3.214 -23.724 1.00 98.50 103 LEU A CA 1
ATOM 773 C C . LEU A 1 103 ? 5.063 1.960 -24.211 1.00 98.50 103 LEU A C 1
ATOM 775 O O . LEU A 1 103 ? 5.714 1.051 -24.713 1.00 98.50 103 LEU A O 1
ATOM 779 N N . GLU A 1 104 ? 3.735 1.914 -24.110 1.00 98.38 104 GLU A N 1
ATOM 780 C CA . GLU A 1 104 ? 2.920 0.841 -24.686 1.00 98.38 104 GLU A CA 1
ATOM 781 C C . GLU A 1 104 ? 3.075 0.788 -26.213 1.00 98.38 104 GLU A C 1
ATOM 783 O O . GLU A 1 104 ? 3.284 -0.281 -26.785 1.00 98.38 104 GLU A O 1
ATOM 788 N N . GLU A 1 105 ? 3.052 1.942 -26.883 1.00 97.88 105 GLU A N 1
ATOM 789 C CA . GLU A 1 105 ? 3.348 2.020 -28.314 1.00 97.88 105 GLU A CA 1
ATOM 790 C C . GLU A 1 105 ? 4.770 1.529 -28.626 1.00 97.88 105 GLU A C 1
ATOM 792 O O . GLU A 1 105 ? 4.955 0.749 -29.564 1.00 97.88 105 GLU A O 1
ATOM 797 N N . TYR A 1 106 ? 5.757 1.923 -27.816 1.00 97.94 106 TYR A N 1
ATOM 798 C CA . TYR A 1 106 ? 7.150 1.517 -27.984 1.00 97.94 106 TYR A CA 1
ATOM 799 C C . TYR A 1 106 ? 7.318 -0.003 -27.882 1.00 97.94 106 TYR A C 1
ATOM 801 O O . TYR A 1 106 ? 7.861 -0.618 -28.797 1.00 97.94 106 TYR A O 1
ATOM 809 N N . VAL A 1 107 ? 6.820 -0.633 -26.812 1.00 97.44 107 VAL A N 1
ATOM 810 C CA . VAL A 1 107 ? 6.995 -2.082 -26.595 1.00 97.44 107 VAL A CA 1
ATOM 811 C C . VAL A 1 107 ? 6.255 -2.926 -27.632 1.00 97.44 107 VAL A C 1
ATOM 813 O O . VAL A 1 107 ? 6.688 -4.041 -27.920 1.00 97.44 107 VAL A O 1
ATOM 816 N N . ASN A 1 108 ? 5.164 -2.405 -28.200 1.00 96.62 108 ASN A N 1
ATOM 817 C CA . ASN A 1 108 ? 4.393 -3.086 -29.237 1.00 96.62 108 ASN A CA 1
ATOM 818 C C . ASN A 1 108 ? 5.049 -2.969 -30.618 1.00 96.62 108 ASN A C 1
ATOM 820 O O . ASN A 1 108 ? 5.052 -3.940 -31.373 1.00 96.62 108 ASN A O 1
ATOM 824 N N . LYS A 1 109 ? 5.606 -1.799 -30.960 1.00 96.69 109 LYS A N 1
ATOM 825 C CA . LYS A 1 109 ? 6.248 -1.563 -32.265 1.00 96.69 109 LYS A CA 1
ATOM 826 C C . LYS A 1 109 ? 7.687 -2.062 -32.328 1.00 96.69 109 LYS A C 1
ATOM 828 O O . LYS A 1 109 ? 8.124 -2.511 -33.382 1.00 96.69 109 LYS A O 1
ATOM 833 N N . TYR A 1 110 ? 8.411 -2.003 -31.214 1.00 95.81 110 TYR A N 1
ATOM 834 C CA . TYR A 1 110 ? 9.847 -2.272 -31.156 1.00 95.81 110 TYR A CA 1
ATOM 835 C C . TYR A 1 110 ? 10.209 -3.332 -30.095 1.00 95.81 110 TYR A C 1
ATOM 837 O O . TYR A 1 110 ? 11.104 -3.109 -29.284 1.00 95.81 110 TYR A O 1
ATOM 845 N N . PRO A 1 111 ? 9.566 -4.518 -30.072 1.00 95.06 111 PRO A N 1
ATOM 846 C CA . PRO A 1 111 ? 9.781 -5.510 -29.012 1.00 95.06 111 PRO A CA 1
ATOM 847 C C . PRO A 1 111 ? 11.191 -6.124 -28.995 1.00 95.06 111 PRO A C 1
ATOM 849 O O . PRO A 1 111 ? 11.566 -6.751 -28.007 1.00 95.06 111 PRO A O 1
ATOM 852 N N . GLY A 1 112 ? 11.950 -5.994 -30.089 1.00 90.25 112 GLY A N 1
ATOM 853 C CA . GLY A 1 112 ? 13.292 -6.561 -30.230 1.00 90.25 112 GLY A CA 1
ATOM 854 C C . GLY A 1 112 ? 14.434 -5.615 -29.860 1.00 90.25 112 GLY A C 1
ATOM 855 O O . GLY A 1 112 ? 15.576 -6.060 -29.834 1.00 90.25 112 GLY A O 1
ATOM 856 N N . THR A 1 113 ? 14.179 -4.329 -29.601 1.00 92.69 113 THR A N 1
ATOM 857 C CA . THR A 1 113 ? 15.269 -3.385 -29.304 1.00 92.69 113 THR A CA 1
ATOM 858 C C . THR A 1 113 ? 15.949 -3.713 -27.970 1.00 92.69 113 THR A C 1
ATOM 860 O O . THR A 1 113 ? 15.313 -4.288 -27.080 1.00 92.69 113 THR A O 1
ATOM 863 N N . PRO A 1 114 ? 17.235 -3.350 -27.790 1.00 89.88 114 PRO A N 1
ATOM 864 C CA . PRO A 1 114 ? 17.926 -3.524 -26.511 1.00 89.88 114 PRO A CA 1
ATOM 865 C C . PRO A 1 114 ? 17.171 -2.912 -25.318 1.00 89.88 114 PRO A C 1
ATOM 867 O O . PRO A 1 114 ? 17.189 -3.474 -24.222 1.00 89.88 114 PRO A O 1
ATOM 870 N N . GLU A 1 115 ? 16.467 -1.802 -25.546 1.00 95.06 115 GLU A N 1
ATOM 871 C CA . GLU A 1 115 ? 15.710 -1.045 -24.548 1.00 95.06 115 GLU A CA 1
ATOM 872 C C . GLU A 1 115 ? 14.301 -1.607 -24.300 1.00 95.06 115 GLU A C 1
ATOM 874 O O . GLU A 1 115 ? 13.625 -1.167 -23.372 1.00 95.06 115 GLU A O 1
ATOM 879 N N . ALA A 1 116 ? 13.824 -2.589 -25.076 1.00 96.12 116 ALA A N 1
ATOM 880 C CA . ALA A 1 116 ? 12.449 -3.089 -24.973 1.00 96.12 116 ALA A CA 1
ATOM 881 C C . ALA A 1 116 ? 12.092 -3.601 -23.565 1.00 96.12 116 ALA A C 1
ATOM 883 O O . ALA A 1 116 ? 10.965 -3.430 -23.096 1.00 96.12 116 ALA A O 1
ATOM 884 N N . VAL A 1 117 ? 13.054 -4.202 -22.859 1.00 97.00 117 VAL A N 1
ATOM 885 C CA . VAL A 1 117 ? 12.861 -4.670 -21.477 1.00 97.00 117 VAL A CA 1
ATOM 886 C C . VAL A 1 117 ? 12.745 -3.498 -20.504 1.00 97.00 117 VAL A C 1
ATOM 888 O O . VAL A 1 117 ? 11.884 -3.510 -19.624 1.00 97.00 117 VAL A O 1
ATOM 891 N N . ASP A 1 118 ? 13.570 -2.471 -20.683 1.00 97.81 118 ASP A N 1
ATOM 892 C CA . ASP A 1 118 ? 13.567 -1.280 -19.834 1.00 97.81 118 ASP A CA 1
ATOM 893 C C . ASP A 1 118 ? 12.305 -0.435 -20.109 1.00 97.81 118 ASP A C 1
ATOM 895 O O . ASP A 1 118 ? 11.695 0.110 -19.189 1.00 97.81 118 ASP A O 1
ATOM 899 N N . ALA A 1 119 ? 11.805 -0.445 -21.350 1.00 98.19 119 ALA A N 1
ATOM 900 C CA . ALA A 1 119 ? 10.506 0.111 -21.719 1.00 98.19 119 ALA A CA 1
ATOM 901 C C . ALA A 1 119 ? 9.334 -0.603 -21.066 1.00 98.19 119 ALA A C 1
ATOM 903 O O . ALA A 1 119 ? 8.439 0.062 -20.546 1.00 98.19 119 ALA A O 1
ATOM 904 N N . ARG A 1 120 ? 9.346 -1.938 -21.008 1.00 98.31 120 ARG A N 1
ATOM 905 C CA . ARG A 1 120 ? 8.331 -2.688 -20.250 1.00 98.31 120 ARG A CA 1
ATOM 906 C C . ARG A 1 120 ? 8.376 -2.358 -18.763 1.00 98.31 120 ARG A C 1
ATOM 908 O O . ARG A 1 120 ? 7.324 -2.217 -18.141 1.00 98.31 120 ARG A O 1
ATOM 915 N N . TYR A 1 121 ? 9.570 -2.190 -18.201 1.00 98.62 121 TYR A N 1
ATOM 916 C CA . TYR A 1 121 ? 9.737 -1.790 -16.808 1.00 98.62 121 TYR A CA 1
ATOM 917 C C . TYR A 1 121 ? 9.130 -0.408 -16.529 1.00 98.62 121 TYR A C 1
ATOM 919 O O . TYR A 1 121 ? 8.277 -0.276 -15.648 1.00 98.62 121 TYR A O 1
ATOM 927 N N . HIS A 1 122 ? 9.488 0.609 -17.314 1.00 98.50 122 HIS A N 1
ATOM 928 C CA . HIS A 1 122 ? 8.935 1.953 -17.142 1.00 98.50 122 HIS A CA 1
ATOM 929 C C . HIS A 1 122 ? 7.449 2.042 -17.506 1.00 98.50 122 HIS A C 1
ATOM 931 O O . HIS A 1 122 ? 6.725 2.845 -16.909 1.00 98.50 122 HIS A O 1
ATOM 937 N N . LEU A 1 123 ? 6.957 1.205 -18.426 1.00 98.50 123 LEU A N 1
ATOM 938 C CA . LEU A 1 123 ? 5.529 1.075 -18.714 1.00 98.50 123 LEU A CA 1
ATOM 939 C C . LEU A 1 123 ? 4.788 0.610 -17.461 1.00 98.50 123 LEU A C 1
ATOM 941 O O . LEU A 1 123 ? 3.830 1.256 -17.037 1.00 98.50 123 LEU A O 1
ATOM 945 N N . ALA A 1 124 ? 5.279 -0.457 -16.831 1.00 98.50 124 ALA A N 1
ATOM 946 C CA . ALA A 1 124 ? 4.705 -0.996 -15.607 1.00 98.50 124 ALA A CA 1
ATOM 947 C C . ALA A 1 124 ? 4.721 0.033 -14.463 1.00 98.50 124 ALA A C 1
ATOM 949 O O . ALA A 1 124 ? 3.708 0.234 -13.794 1.00 98.50 124 ALA A O 1
ATOM 950 N N . GLN A 1 125 ? 5.835 0.751 -14.275 1.00 98.31 125 GLN A N 1
ATOM 951 C CA . GLN A 1 125 ? 5.921 1.834 -13.288 1.00 98.31 125 GLN A CA 1
ATOM 952 C C . GLN A 1 125 ? 4.931 2.966 -13.582 1.00 98.31 125 GLN A C 1
ATOM 954 O O . GLN A 1 125 ? 4.233 3.426 -12.680 1.00 98.31 125 GLN A O 1
ATOM 959 N N . SER A 1 126 ? 4.840 3.400 -14.842 1.00 98.38 126 SER A N 1
ATOM 960 C CA . SER A 1 126 ? 3.893 4.433 -15.271 1.00 98.38 126 SER A CA 1
ATOM 961 C C . SER A 1 126 ? 2.454 4.007 -14.976 1.00 98.38 126 SER A C 1
ATOM 963 O O . SER A 1 126 ? 1.678 4.775 -14.418 1.00 98.38 126 SER A O 1
ATOM 965 N N . GLN A 1 127 ? 2.098 2.758 -15.279 1.00 98.38 127 GLN A N 1
ATOM 966 C CA . GLN A 1 127 ? 0.775 2.203 -14.989 1.00 98.38 127 GLN A CA 1
ATOM 967 C C . GLN A 1 127 ? 0.497 2.149 -13.482 1.00 98.38 127 GLN A C 1
ATOM 969 O O . GLN A 1 127 ? -0.569 2.582 -13.043 1.00 98.38 127 GLN A O 1
ATOM 974 N N . LEU A 1 128 ? 1.460 1.694 -12.676 1.00 97.88 128 LEU A N 1
ATOM 975 C CA . LEU A 1 128 ? 1.336 1.665 -11.219 1.00 97.88 128 LEU A CA 1
ATOM 976 C C . LEU A 1 128 ? 1.096 3.074 -10.651 1.00 97.88 128 LEU A C 1
ATOM 978 O O . LEU A 1 128 ? 0.123 3.298 -9.929 1.00 97.88 128 LEU A O 1
ATOM 982 N N . PHE A 1 129 ? 1.922 4.054 -11.025 1.00 96.12 129 PHE A N 1
ATOM 983 C CA . PHE A 1 129 ? 1.775 5.433 -10.548 1.00 96.12 129 PHE A CA 1
ATOM 984 C C . PHE A 1 129 ? 0.541 6.147 -11.118 1.00 96.12 129 PHE A C 1
ATOM 986 O O . PHE A 1 129 ? -0.016 7.024 -10.458 1.00 96.12 129 PHE A O 1
ATOM 993 N N . ALA A 1 130 ? 0.037 5.714 -12.276 1.00 96.38 130 ALA A N 1
ATOM 994 C CA . ALA A 1 130 ? -1.255 6.125 -12.822 1.00 96.38 130 ALA A CA 1
ATOM 995 C C . ALA A 1 130 ? -2.464 5.447 -12.141 1.00 96.38 130 ALA A C 1
ATOM 997 O O . ALA A 1 130 ? -3.594 5.641 -12.595 1.00 96.38 130 ALA A O 1
ATOM 998 N N . LYS A 1 131 ? -2.245 4.685 -11.056 1.00 96.31 131 LYS A N 1
ATOM 999 C CA . LYS A 1 131 ? -3.268 3.936 -10.304 1.00 96.31 131 LYS A CA 1
ATOM 1000 C C . LYS A 1 131 ? -3.953 2.846 -11.135 1.00 96.31 131 LYS A C 1
ATOM 1002 O O . LYS A 1 131 ? -5.138 2.574 -10.964 1.00 96.31 131 LYS A O 1
ATOM 1007 N N . LEU A 1 132 ? -3.188 2.196 -12.014 1.00 97.31 132 LEU A N 1
ATOM 1008 C CA . LEU A 1 132 ? -3.608 1.059 -12.840 1.00 97.31 132 LEU A CA 1
ATOM 1009 C C . LEU A 1 132 ? -2.793 -0.205 -12.491 1.00 97.31 132 LEU A C 1
ATOM 1011 O O . LEU A 1 132 ? -2.118 -0.762 -13.362 1.00 97.31 132 LEU A O 1
ATOM 1015 N N . PRO A 1 133 ? -2.840 -0.698 -11.236 1.00 97.81 133 PRO A N 1
ATOM 1016 C CA . PRO A 1 133 ? -1.989 -1.808 -10.796 1.00 97.81 133 PRO A CA 1
ATOM 1017 C C . PRO A 1 133 ? -2.235 -3.100 -11.590 1.00 97.81 133 PRO A C 1
ATOM 1019 O O . PRO A 1 133 ? -1.297 -3.841 -11.874 1.00 97.81 133 PRO A O 1
ATOM 1022 N N . GLY A 1 134 ? -3.476 -3.345 -12.028 1.00 97.44 134 GLY A N 1
ATOM 1023 C CA . GLY A 1 134 ? -3.822 -4.506 -12.852 1.00 97.44 134 GLY A CA 1
ATOM 1024 C C . GLY A 1 134 ? -3.077 -4.559 -14.191 1.00 97.44 134 GLY A C 1
ATOM 1025 O O . GLY A 1 134 ? -2.682 -5.640 -14.618 1.00 97.44 134 GLY A O 1
ATOM 1026 N N . ALA A 1 135 ? -2.842 -3.403 -14.820 1.00 98.12 135 ALA A N 1
ATOM 1027 C CA . ALA A 1 135 ? -2.095 -3.309 -16.075 1.00 98.12 135 ALA A CA 1
ATOM 1028 C C . ALA A 1 135 ? -0.574 -3.407 -15.856 1.00 98.12 135 ALA A C 1
ATOM 1030 O O . ALA A 1 135 ? 0.133 -3.960 -16.696 1.00 98.12 135 ALA A O 1
ATOM 1031 N N . ALA A 1 136 ? -0.083 -2.930 -14.707 1.00 98.50 136 ALA A N 1
ATOM 1032 C CA . ALA A 1 136 ? 1.336 -2.964 -14.353 1.00 98.50 136 ALA A CA 1
ATOM 1033 C C . ALA A 1 136 ? 1.864 -4.389 -14.118 1.00 98.50 136 ALA A C 1
ATOM 1035 O O . ALA A 1 136 ? 2.968 -4.724 -14.548 1.00 98.50 136 ALA A O 1
ATOM 1036 N N . ILE A 1 137 ? 1.066 -5.241 -13.461 1.00 98.44 137 ILE A N 1
ATOM 1037 C CA . ILE A 1 137 ? 1.433 -6.618 -13.086 1.00 98.44 137 ILE A CA 1
ATOM 1038 C C . ILE A 1 137 ? 2.018 -7.438 -14.254 1.00 98.44 137 ILE A C 1
ATOM 1040 O O . ILE A 1 137 ? 3.145 -7.918 -14.108 1.00 98.44 137 ILE A O 1
ATOM 1044 N N . PRO A 1 138 ? 1.332 -7.616 -15.406 1.00 98.25 138 PRO A N 1
ATOM 1045 C CA . PRO A 1 138 ? 1.871 -8.428 -16.501 1.00 98.25 138 PRO A CA 1
ATOM 1046 C C . PRO A 1 138 ? 3.182 -7.869 -17.072 1.00 98.25 138 PRO A C 1
ATOM 1048 O O . PRO A 1 138 ? 4.060 -8.642 -17.453 1.00 98.25 138 PRO A O 1
ATOM 1051 N N . ASN A 1 139 ? 3.359 -6.545 -17.079 1.00 98.44 139 ASN A N 1
ATOM 1052 C CA . ASN A 1 139 ? 4.589 -5.919 -17.561 1.00 98.44 139 ASN A CA 1
ATOM 1053 C C . ASN A 1 139 ? 5.768 -6.150 -16.599 1.00 98.44 139 ASN A C 1
ATOM 1055 O O . ASN A 1 139 ? 6.860 -6.494 -17.054 1.00 98.44 139 ASN A O 1
ATOM 1059 N N . PHE A 1 140 ? 5.558 -6.059 -15.279 1.00 98.56 140 PHE A N 1
ATOM 1060 C CA . PHE A 1 140 ? 6.598 -6.416 -14.305 1.00 98.56 140 PHE A CA 1
ATOM 1061 C C . PHE A 1 140 ? 6.965 -7.901 -14.361 1.00 98.56 140 PHE A C 1
ATOM 1063 O O . PHE A 1 140 ? 8.150 -8.228 -14.309 1.00 98.56 140 PHE A O 1
ATOM 1070 N N . LEU A 1 141 ? 5.983 -8.796 -14.512 1.00 98.19 141 LEU A N 1
ATOM 1071 C CA . LEU A 1 141 ? 6.235 -10.233 -14.667 1.00 98.19 141 LEU A CA 1
ATOM 1072 C C . LEU A 1 141 ? 7.127 -10.523 -15.882 1.00 98.19 141 LEU A C 1
ATOM 1074 O O . LEU A 1 141 ? 8.102 -11.259 -15.751 1.00 98.19 141 LEU A O 1
ATOM 1078 N N . ALA A 1 142 ? 6.864 -9.878 -17.022 1.00 97.38 142 ALA A N 1
ATOM 1079 C CA . ALA A 1 142 ? 7.700 -10.022 -18.213 1.00 97.38 142 ALA A CA 1
ATOM 1080 C C . ALA A 1 142 ? 9.143 -9.526 -17.992 1.00 97.38 142 ALA A C 1
ATOM 1082 O O . ALA A 1 142 ? 10.094 -10.150 -18.460 1.00 97.38 142 ALA A O 1
ATOM 1083 N N . VAL A 1 143 ? 9.338 -8.424 -17.258 1.00 98.00 143 VAL A N 1
ATOM 1084 C CA . VAL A 1 143 ? 10.688 -7.943 -16.902 1.00 98.00 143 VAL A CA 1
ATOM 1085 C C . VAL A 1 143 ? 11.403 -8.952 -16.005 1.00 98.00 143 VAL A C 1
ATOM 1087 O O . VAL A 1 143 ? 12.580 -9.232 -16.223 1.00 98.00 143 VAL A O 1
ATOM 1090 N N . ILE A 1 144 ? 10.705 -9.522 -15.021 1.00 97.88 144 ILE A N 1
ATOM 1091 C CA . ILE A 1 144 ? 11.250 -10.516 -14.086 1.00 97.88 144 ILE A CA 1
ATOM 1092 C C . ILE A 1 144 ? 11.665 -11.799 -14.809 1.00 97.88 144 ILE A C 1
ATOM 1094 O O . ILE A 1 144 ? 12.739 -12.329 -14.523 1.00 97.88 144 ILE A O 1
ATOM 1098 N N . GLU A 1 145 ? 10.848 -12.272 -15.749 1.00 97.31 145 GLU A N 1
ATOM 1099 C CA . GLU A 1 145 ? 11.145 -13.447 -16.572 1.00 97.31 145 GLU A CA 1
ATOM 1100 C C . GLU A 1 145 ? 12.450 -13.260 -17.358 1.00 97.31 145 GLU A C 1
ATOM 1102 O O . GLU A 1 145 ? 13.314 -14.135 -17.351 1.00 97.31 145 GLU A O 1
ATOM 1107 N N . ILE A 1 146 ? 12.638 -12.083 -17.964 1.00 96.75 146 ILE A N 1
ATOM 1108 C CA . ILE A 1 146 ? 13.808 -11.787 -18.802 1.00 96.75 146 ILE A CA 1
ATOM 1109 C C . ILE A 1 146 ? 15.055 -11.472 -17.960 1.00 96.75 146 ILE A C 1
ATOM 1111 O O . ILE A 1 146 ? 16.164 -11.885 -18.295 1.00 96.75 146 ILE A O 1
ATOM 1115 N N . ARG A 1 147 ? 14.905 -10.702 -16.876 1.00 96.81 147 ARG A N 1
ATOM 1116 C CA . ARG A 1 147 ? 16.026 -10.160 -16.087 1.00 96.81 147 ARG A CA 1
ATOM 1117 C C . ARG A 1 147 ? 16.396 -11.017 -14.873 1.00 96.81 147 ARG A C 1
ATOM 1119 O O . ARG A 1 147 ? 17.434 -10.760 -14.255 1.00 96.81 147 ARG A O 1
ATOM 1126 N N . GLY A 1 148 ? 15.588 -12.017 -14.517 1.00 96.25 148 GLY A N 1
ATOM 1127 C CA . GLY A 1 148 ? 15.864 -12.959 -13.4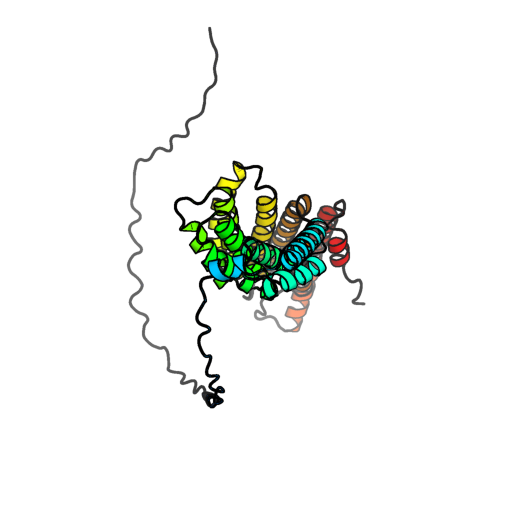33 1.00 96.25 148 GLY A CA 1
ATOM 1128 C C . GLY A 1 148 ? 16.187 -12.260 -12.109 1.00 96.25 148 GLY A C 1
ATOM 1129 O O . GLY A 1 148 ? 15.446 -11.386 -11.670 1.00 96.25 148 GLY A O 1
ATOM 1130 N N . LYS A 1 149 ? 17.302 -12.640 -11.472 1.00 96.75 149 LYS A N 1
ATOM 1131 C CA . LYS A 1 149 ? 17.772 -12.111 -10.171 1.00 96.75 149 LYS A CA 1
ATOM 1132 C C . LYS A 1 149 ? 18.715 -10.899 -10.285 1.00 96.75 149 LYS A C 1
ATOM 1134 O O . LYS A 1 149 ? 19.443 -10.596 -9.346 1.00 96.75 149 LYS A O 1
ATOM 1139 N N . SER A 1 150 ? 18.770 -10.238 -11.442 1.00 96.75 150 SER A N 1
ATOM 1140 C CA . SER A 1 150 ? 19.537 -8.991 -11.585 1.00 96.75 150 SER A CA 1
ATOM 1141 C C . SER A 1 150 ? 18.950 -7.860 -10.727 1.00 96.75 150 SER A C 1
ATOM 1143 O O . SER A 1 150 ? 17.821 -7.958 -10.245 1.00 96.75 150 SER A O 1
ATOM 1145 N N . ALA A 1 151 ? 19.688 -6.753 -10.578 1.00 96.69 151 ALA A N 1
ATOM 1146 C CA . ALA A 1 151 ? 19.210 -5.570 -9.856 1.00 96.69 151 ALA A CA 1
ATOM 1147 C C . ALA A 1 151 ? 17.857 -5.067 -10.395 1.00 96.69 151 ALA A C 1
ATOM 1149 O O . ALA A 1 151 ? 16.918 -4.905 -9.619 1.00 96.69 151 ALA A O 1
ATOM 1150 N N . LEU A 1 152 ? 17.720 -4.936 -11.722 1.00 97.12 152 LEU A N 1
ATOM 1151 C CA . LEU A 1 152 ? 16.460 -4.544 -12.363 1.00 97.12 152 LEU A CA 1
ATOM 1152 C C . LEU A 1 152 ? 15.345 -5.579 -12.133 1.00 97.12 152 LEU A C 1
ATOM 1154 O O . LEU A 1 152 ? 14.199 -5.211 -11.896 1.00 97.12 152 LEU A O 1
ATOM 1158 N N . GLY A 1 153 ? 15.666 -6.877 -12.151 1.00 98.12 153 GLY A N 1
ATOM 1159 C CA . GLY A 1 153 ? 14.700 -7.937 -11.843 1.00 98.12 153 GLY A CA 1
ATOM 1160 C C . GLY A 1 153 ? 14.207 -7.908 -10.389 1.00 98.12 153 GLY A C 1
ATOM 1161 O O . GLY A 1 153 ? 13.036 -8.182 -10.123 1.00 98.12 153 GLY A O 1
ATOM 1162 N N . ASN A 1 154 ? 15.069 -7.544 -9.437 1.00 98.00 154 ASN A N 1
ATOM 1163 C CA . ASN A 1 154 ? 14.698 -7.369 -8.028 1.00 98.00 154 ASN A CA 1
ATOM 1164 C C . ASN A 1 154 ? 13.906 -6.076 -7.791 1.00 98.00 154 ASN A C 1
ATOM 1166 O O . ASN A 1 154 ? 12.962 -6.058 -6.995 1.00 98.00 154 ASN A O 1
ATOM 1170 N N . GLU A 1 155 ? 14.222 -5.014 -8.527 1.00 98.12 155 GLU A N 1
ATOM 1171 C CA . GLU A 1 155 ? 13.432 -3.786 -8.519 1.00 98.12 155 GLU A CA 1
ATOM 1172 C C . GLU A 1 155 ? 12.031 -4.016 -9.101 1.00 98.12 155 GLU A C 1
ATOM 1174 O O . GLU A 1 155 ? 11.034 -3.658 -8.471 1.00 98.12 155 GLU A O 1
ATOM 1179 N N . ALA A 1 156 ? 11.932 -4.729 -10.227 1.00 98.44 156 ALA A N 1
ATOM 1180 C CA . ALA A 1 156 ? 10.660 -5.148 -10.808 1.00 98.44 156 ALA A CA 1
ATOM 1181 C C . ALA A 1 156 ? 9.834 -6.018 -9.844 1.00 98.44 156 ALA A C 1
ATOM 1183 O O . ALA A 1 156 ? 8.639 -5.776 -9.699 1.00 98.44 156 ALA A O 1
ATOM 1184 N N . ARG A 1 157 ? 10.445 -6.969 -9.116 1.00 98.50 157 ARG A N 1
ATOM 1185 C CA . ARG A 1 157 ? 9.749 -7.738 -8.058 1.00 98.50 157 ARG A CA 1
ATOM 1186 C C . ARG A 1 157 ? 9.220 -6.853 -6.938 1.00 98.50 157 ARG A C 1
ATOM 1188 O O . ARG A 1 157 ? 8.115 -7.070 -6.452 1.00 98.50 157 ARG A O 1
ATOM 1195 N N . THR A 1 158 ? 9.988 -5.845 -6.540 1.00 98.38 158 THR A N 1
ATOM 1196 C CA . THR A 1 158 ? 9.562 -4.913 -5.495 1.00 98.38 158 THR A CA 1
ATOM 1197 C C . THR A 1 158 ? 8.306 -4.149 -5.924 1.00 98.38 158 THR A C 1
ATOM 1199 O O . THR A 1 158 ? 7.317 -4.113 -5.190 1.00 98.38 158 THR A O 1
ATOM 1202 N N . TYR A 1 159 ? 8.297 -3.601 -7.143 1.00 98.50 159 TYR A N 1
ATOM 1203 C CA . TYR A 1 159 ? 7.116 -2.919 -7.678 1.00 98.50 159 TYR A CA 1
ATOM 1204 C C . TYR A 1 159 ? 5.967 -3.869 -8.030 1.00 98.50 159 TYR A C 1
ATOM 1206 O O . TYR A 1 159 ? 4.807 -3.469 -7.939 1.00 98.50 159 TYR A O 1
ATOM 1214 N N . LEU A 1 160 ? 6.248 -5.128 -8.370 1.00 98.56 160 LEU A N 1
ATOM 1215 C CA . LEU A 1 160 ? 5.225 -6.161 -8.518 1.00 98.56 160 LEU A CA 1
ATOM 1216 C C . LEU A 1 160 ? 4.511 -6.414 -7.185 1.00 98.56 160 LEU A C 1
ATOM 1218 O O . LEU A 1 160 ? 3.283 -6.427 -7.149 1.00 98.56 160 LEU A O 1
ATOM 1222 N N . GLY A 1 161 ? 5.265 -6.537 -6.087 1.00 98.50 161 GLY A N 1
ATOM 1223 C CA . GLY A 1 161 ? 4.714 -6.633 -4.735 1.00 98.50 161 GLY A CA 1
ATOM 1224 C C . GLY A 1 161 ? 3.807 -5.446 -4.401 1.00 98.50 161 GLY A C 1
ATOM 1225 O O . GLY A 1 161 ? 2.664 -5.644 -3.995 1.00 98.50 161 GLY A O 1
ATOM 1226 N N . GLN A 1 162 ? 4.263 -4.217 -4.672 1.00 98.06 162 GLN A N 1
ATOM 1227 C CA . GLN A 1 162 ? 3.438 -3.014 -4.501 1.00 98.06 162 GLN A CA 1
ATOM 1228 C C . GLN A 1 162 ? 2.187 -3.026 -5.391 1.00 98.06 162 GLN A C 1
ATOM 1230 O O . GLN A 1 162 ? 1.105 -2.675 -4.932 1.00 98.06 162 GLN A O 1
ATOM 1235 N N . SER A 1 163 ? 2.308 -3.460 -6.646 1.00 98.19 163 SER A N 1
ATOM 1236 C CA . SER A 1 163 ? 1.172 -3.554 -7.570 1.00 98.19 163 SER A CA 1
ATOM 1237 C C . SER A 1 163 ? 0.128 -4.551 -7.068 1.00 98.19 163 SER A C 1
ATOM 1239 O O . SER A 1 163 ? -1.069 -4.294 -7.173 1.00 98.19 163 SER A O 1
ATOM 1241 N N . TYR A 1 164 ? 0.558 -5.669 -6.477 1.00 98.62 164 TYR A N 1
ATOM 1242 C CA . TYR A 1 164 ? -0.351 -6.615 -5.839 1.00 98.62 164 TYR A CA 1
ATOM 1243 C C . TYR A 1 164 ? -1.033 -6.027 -4.601 1.00 98.62 164 TYR A C 1
ATOM 1245 O O . TYR A 1 164 ? -2.240 -6.210 -4.449 1.00 98.62 164 TYR A O 1
ATOM 1253 N N . LEU A 1 165 ? -0.315 -5.272 -3.764 1.00 97.88 165 LEU A N 1
ATOM 1254 C CA . LEU A 1 165 ? -0.913 -4.565 -2.624 1.00 97.88 165 LEU A CA 1
ATOM 1255 C C . LEU A 1 165 ? -1.977 -3.554 -3.077 1.00 97.88 165 LEU A C 1
ATOM 1257 O O . LEU A 1 165 ? -3.096 -3.587 -2.570 1.00 97.88 165 LEU A O 1
ATOM 1261 N N . ASP A 1 166 ? -1.668 -2.724 -4.076 1.00 96.25 166 ASP A N 1
ATOM 1262 C CA .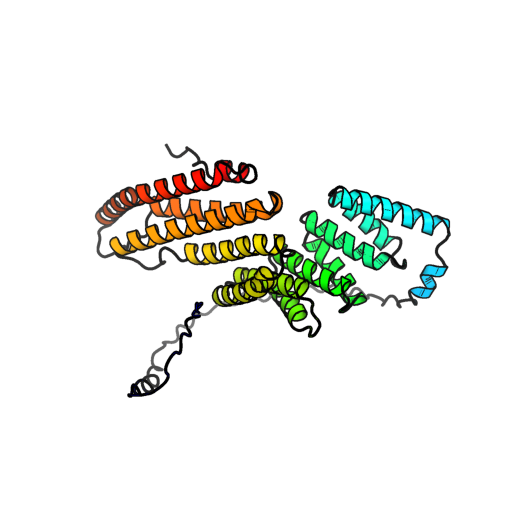 ASP A 1 166 ? -2.595 -1.729 -4.637 1.00 96.25 166 ASP A CA 1
ATOM 1263 C C . ASP A 1 166 ? -3.814 -2.382 -5.316 1.00 96.25 166 ASP A C 1
ATOM 1265 O O . ASP A 1 166 ? -4.884 -1.781 -5.394 1.00 96.25 166 ASP A O 1
ATOM 1269 N N . ALA A 1 167 ? -3.672 -3.623 -5.792 1.00 96.94 167 ALA A N 1
ATOM 1270 C CA . ALA A 1 167 ? -4.758 -4.428 -6.347 1.00 96.94 167 ALA A CA 1
ATOM 1271 C C . ALA A 1 167 ? -5.536 -5.247 -5.292 1.00 96.94 167 ALA A C 1
ATOM 1273 O O . ALA A 1 167 ? -6.432 -6.003 -5.667 1.00 96.94 167 ALA A O 1
ATOM 1274 N N . GLY A 1 168 ? -5.189 -5.156 -4.001 1.00 96.81 168 GLY A N 1
ATOM 1275 C CA . GLY A 1 168 ? -5.800 -5.955 -2.927 1.00 96.81 168 GLY A CA 1
ATOM 1276 C C . GLY A 1 168 ? -5.451 -7.451 -2.964 1.00 96.81 168 GLY A C 1
ATOM 1277 O O . GLY A 1 168 ? -6.090 -8.261 -2.296 1.00 96.81 168 GLY A O 1
ATOM 1278 N N . LYS A 1 169 ? -4.438 -7.837 -3.744 1.00 98.19 169 LYS A N 1
ATOM 1279 C CA . LYS A 1 169 ? -3.955 -9.212 -3.930 1.00 98.19 169 LYS A CA 1
ATOM 1280 C C . LYS A 1 169 ? -2.889 -9.561 -2.890 1.00 98.19 169 LYS A C 1
ATOM 1282 O O . LYS A 1 169 ? -1.706 -9.718 -3.194 1.00 98.19 169 LYS A O 1
ATOM 1287 N N . TYR A 1 170 ? -3.295 -9.604 -1.621 1.00 98.31 170 TYR A N 1
ATOM 1288 C CA . TYR A 1 170 ? -2.357 -9.731 -0.499 1.00 98.31 170 TYR A CA 1
ATOM 1289 C C . TYR A 1 170 ? -1.590 -11.060 -0.490 1.00 98.31 170 TYR A C 1
ATOM 1291 O O . TYR A 1 170 ? -0.416 -11.080 -0.126 1.00 98.31 170 TYR A O 1
ATOM 1299 N N . SER A 1 171 ? -2.207 -12.165 -0.914 1.00 98.31 171 SER A N 1
ATOM 1300 C CA . SER A 1 171 ? -1.528 -13.465 -0.995 1.00 98.31 171 SER A CA 1
ATOM 1301 C C . SER A 1 171 ? -0.381 -13.442 -2.007 1.00 98.31 171 SER A C 1
ATOM 1303 O O . SER A 1 171 ? 0.714 -13.909 -1.711 1.00 98.31 171 SER A O 1
ATOM 1305 N N . GLU A 1 172 ? -0.591 -12.846 -3.177 1.00 98.56 172 GLU A N 1
ATOM 1306 C CA . GLU A 1 172 ? 0.427 -12.716 -4.216 1.00 98.56 172 GLU A CA 1
ATOM 1307 C C . GLU A 1 172 ? 1.536 -11.741 -3.804 1.00 98.56 172 GLU A C 1
ATOM 1309 O O . GLU A 1 172 ? 2.716 -12.042 -3.992 1.00 98.56 172 GLU A O 1
ATOM 1314 N N . ALA A 1 173 ? 1.186 -10.615 -3.170 1.00 98.62 173 ALA A N 1
ATOM 1315 C CA . ALA A 1 173 ? 2.169 -9.690 -2.601 1.00 98.62 173 ALA A CA 1
ATOM 1316 C C . ALA A 1 173 ? 3.074 -10.381 -1.566 1.00 98.62 173 ALA A C 1
ATOM 1318 O O . ALA A 1 173 ? 4.291 -10.185 -1.574 1.00 98.62 173 ALA A O 1
ATOM 1319 N N . TYR A 1 174 ? 2.487 -11.226 -0.710 1.00 98.62 174 TYR A N 1
ATOM 1320 C CA . TYR A 1 174 ? 3.231 -12.033 0.253 1.00 98.62 174 TYR A CA 1
ATOM 1321 C C . TYR A 1 174 ? 4.225 -12.967 -0.450 1.00 98.62 174 TYR A C 1
ATOM 1323 O O . TYR A 1 174 ? 5.410 -12.932 -0.127 1.00 98.62 174 TYR A O 1
ATOM 1331 N N . LEU A 1 175 ? 3.781 -13.744 -1.443 1.00 98.44 175 LEU A N 1
ATOM 1332 C CA . LEU A 1 175 ? 4.644 -14.697 -2.154 1.00 98.44 175 LEU A CA 1
ATOM 1333 C C . LEU A 1 175 ? 5.820 -14.014 -2.866 1.00 98.44 175 LEU A C 1
ATOM 1335 O O . LEU A 1 175 ? 6.949 -14.482 -2.757 1.00 98.44 175 LEU A O 1
ATOM 1339 N N . VAL A 1 176 ? 5.585 -12.878 -3.531 1.00 98.62 176 VAL A N 1
ATOM 1340 C CA . VAL A 1 176 ? 6.661 -12.111 -4.191 1.00 98.62 176 VAL A CA 1
ATOM 1341 C C . VAL A 1 176 ? 7.674 -11.582 -3.175 1.00 98.62 176 VAL A C 1
ATOM 1343 O O . VAL A 1 176 ? 8.880 -11.593 -3.426 1.00 98.62 176 VAL A O 1
ATOM 1346 N N . SER A 1 177 ? 7.201 -11.123 -2.013 1.00 98.50 177 SER A N 1
ATOM 1347 C CA . SER A 1 177 ? 8.092 -10.663 -0.947 1.00 98.50 177 SER A CA 1
ATOM 1348 C C . SER A 1 177 ? 8.923 -11.798 -0.341 1.00 98.50 177 SER A C 1
ATOM 1350 O O . SER A 1 177 ? 10.092 -11.587 -0.026 1.00 98.50 177 SER A O 1
ATOM 1352 N N . ASP A 1 178 ? 8.352 -12.998 -0.218 1.00 98.44 178 ASP A N 1
ATOM 1353 C CA . ASP A 1 178 ? 9.041 -14.189 0.288 1.00 98.44 178 ASP A CA 1
ATOM 1354 C C . ASP A 1 178 ? 10.127 -14.647 -0.701 1.00 98.44 178 ASP A C 1
ATOM 1356 O O . ASP A 1 178 ? 11.277 -14.815 -0.307 1.00 98.44 178 ASP A O 1
ATOM 1360 N N . GLU A 1 179 ? 9.815 -14.683 -2.005 1.00 98.12 179 GLU A N 1
ATOM 1361 C CA . GLU A 1 179 ? 10.789 -15.003 -3.064 1.00 98.12 179 GLU A CA 1
ATOM 1362 C C . GLU A 1 179 ? 11.996 -14.051 -3.051 1.00 98.12 179 GLU A C 1
ATOM 1364 O O . GLU A 1 179 ? 13.137 -14.478 -3.247 1.00 98.12 179 GLU A O 1
ATOM 1369 N N . LEU A 1 180 ? 11.769 -12.750 -2.824 1.00 98.00 180 LEU A N 1
ATOM 1370 C CA . LEU A 1 180 ? 12.860 -11.787 -2.663 1.00 98.00 180 LEU A CA 1
ATOM 1371 C C . LEU A 1 180 ? 13.709 -12.125 -1.434 1.00 98.00 180 LEU A C 1
ATOM 1373 O O . LEU A 1 180 ? 14.931 -12.201 -1.546 1.00 98.00 180 LEU A O 1
ATOM 1377 N N . LEU A 1 181 ? 13.079 -12.343 -0.277 1.00 98.12 181 LEU A N 1
ATOM 1378 C CA . LEU A 1 181 ? 13.773 -12.595 0.990 1.00 98.12 181 LEU A CA 1
ATOM 1379 C C . LEU A 1 181 ? 14.578 -13.905 1.002 1.00 98.12 181 LEU A C 1
ATOM 1381 O O . LEU A 1 181 ? 15.576 -13.980 1.722 1.00 98.12 181 LEU A O 1
ATOM 1385 N N . ASP A 1 182 ? 14.208 -14.880 0.172 1.00 98.12 182 ASP A N 1
ATOM 1386 C CA . ASP A 1 182 ? 14.940 -16.139 -0.019 1.00 98.12 182 ASP A CA 1
ATOM 1387 C C . ASP A 1 182 ? 16.248 -15.983 -0.820 1.00 98.12 182 ASP A C 1
ATOM 1389 O O . ASP A 1 182 ? 17.081 -16.898 -0.880 1.00 98.12 182 ASP A O 1
ATOM 1393 N N . GLN A 1 183 ? 16.481 -14.826 -1.447 1.00 97.81 183 GLN A N 1
ATOM 1394 C CA . GLN A 1 183 ? 17.730 -14.566 -2.154 1.00 97.81 183 GLN A CA 1
ATOM 1395 C C . GLN A 1 183 ? 18.880 -14.305 -1.168 1.00 97.81 183 GLN A C 1
ATOM 1397 O O . GLN A 1 183 ? 18.864 -13.349 -0.392 1.00 97.81 183 GLN A O 1
ATOM 1402 N N . LYS A 1 184 ? 19.933 -15.132 -1.248 1.00 97.19 184 LYS A N 1
ATOM 1403 C CA . LYS A 1 184 ? 21.128 -15.019 -0.389 1.00 97.19 184 LYS A CA 1
ATOM 1404 C C . LYS A 1 184 ? 21.812 -13.653 -0.506 1.00 97.19 184 LYS A C 1
ATOM 1406 O O . LYS A 1 184 ? 22.065 -13.013 0.506 1.00 97.19 184 LYS A O 1
ATOM 1411 N N . GLU A 1 185 ? 22.020 -13.191 -1.737 1.00 96.31 185 GLU A N 1
ATOM 1412 C CA . GLU A 1 185 ? 22.746 -11.953 -2.059 1.00 96.31 185 GLU A CA 1
ATOM 1413 C C . GLU A 1 185 ? 21.809 -10.743 -2.239 1.00 96.31 185 GLU A C 1
ATOM 1415 O O . GLU A 1 185 ? 22.010 -9.902 -3.117 1.00 96.31 185 GLU A O 1
ATOM 1420 N N . LEU A 1 186 ? 20.736 -10.657 -1.443 1.00 97.56 186 LEU A N 1
ATOM 1421 C CA . LEU A 1 186 ? 19.823 -9.514 -1.492 1.00 97.56 186 LEU A CA 1
ATOM 1422 C C . LEU A 1 186 ? 20.362 -8.342 -0.661 1.00 97.56 186 LEU A C 1
ATOM 1424 O O . LEU A 1 186 ? 20.462 -8.445 0.566 1.00 97.56 186 LEU A O 1
ATOM 1428 N N . GLY A 1 187 ? 20.638 -7.215 -1.325 1.00 97.12 187 GLY A N 1
ATOM 1429 C CA . GLY A 1 187 ? 21.057 -5.968 -0.676 1.00 97.12 187 GLY A CA 1
ATOM 1430 C C . GLY A 1 187 ? 20.055 -5.456 0.369 1.00 97.12 187 GLY A C 1
ATOM 1431 O O . GLY A 1 187 ? 18.854 -5.740 0.289 1.00 97.12 187 GLY A O 1
ATOM 1432 N N . SER A 1 188 ? 20.545 -4.682 1.345 1.00 96.94 188 SER A N 1
ATOM 1433 C CA . SER A 1 188 ? 19.761 -4.157 2.479 1.00 96.94 188 SER A CA 1
ATOM 1434 C C . SER A 1 188 ? 18.508 -3.406 2.032 1.00 96.94 188 SER A C 1
ATOM 1436 O O . SER A 1 188 ? 17.426 -3.664 2.557 1.00 96.94 188 SER A O 1
ATOM 1438 N N . THR A 1 189 ? 18.622 -2.555 1.009 1.00 97.00 189 THR A N 1
ATOM 1439 C CA . THR A 1 189 ? 17.508 -1.764 0.473 1.00 97.00 189 THR A CA 1
ATOM 1440 C C . THR A 1 189 ? 16.377 -2.648 -0.058 1.00 97.00 189 THR A C 1
ATOM 1442 O O . THR A 1 189 ? 15.217 -2.470 0.313 1.00 97.00 189 THR A O 1
ATOM 1445 N N . PHE A 1 190 ? 16.688 -3.646 -0.895 1.00 97.75 190 PHE A N 1
ATOM 1446 C CA . PHE A 1 190 ? 15.672 -4.571 -1.413 1.00 97.75 190 PHE A CA 1
ATOM 1447 C C . PHE A 1 190 ? 15.094 -5.455 -0.308 1.00 97.75 190 PHE A C 1
ATOM 1449 O O . PHE A 1 190 ? 13.889 -5.699 -0.289 1.00 97.75 190 PHE A O 1
ATOM 1456 N N . ARG A 1 191 ? 15.925 -5.885 0.649 1.00 98.25 191 ARG A N 1
ATOM 1457 C CA . ARG A 1 191 ? 15.479 -6.647 1.821 1.00 98.25 191 ARG A CA 1
ATOM 1458 C C . ARG A 1 191 ? 14.482 -5.850 2.661 1.00 98.25 191 ARG A C 1
ATOM 1460 O O . ARG A 1 191 ? 13.442 -6.387 3.030 1.00 98.25 191 ARG A O 1
ATOM 1467 N N . ALA A 1 192 ? 14.751 -4.570 2.909 1.00 98.38 192 ALA A N 1
ATOM 1468 C CA . ALA A 1 192 ? 13.850 -3.685 3.637 1.00 98.38 192 ALA A CA 1
ATOM 1469 C C . ALA A 1 192 ? 12.513 -3.494 2.901 1.00 98.38 192 ALA A C 1
ATOM 1471 O O . ALA A 1 192 ? 11.451 -3.665 3.502 1.00 98.38 192 ALA A O 1
ATOM 1472 N N . LYS A 1 193 ? 12.543 -3.227 1.588 1.00 98.25 193 LYS A N 1
ATOM 1473 C CA . LYS A 1 193 ? 11.322 -3.100 0.771 1.00 98.25 193 LYS A CA 1
ATOM 1474 C C . LYS A 1 193 ? 10.506 -4.400 0.733 1.00 98.25 193 LYS A C 1
ATOM 1476 O O . LYS A 1 193 ? 9.278 -4.355 0.831 1.00 98.25 193 LYS A O 1
ATOM 1481 N N . ALA A 1 194 ? 11.168 -5.555 0.653 1.00 98.56 194 ALA A N 1
ATOM 1482 C CA . ALA A 1 194 ? 10.513 -6.860 0.703 1.00 98.56 194 ALA A CA 1
ATOM 1483 C C . ALA A 1 194 ? 9.869 -7.127 2.075 1.00 98.56 194 ALA A C 1
ATOM 1485 O O . ALA A 1 194 ? 8.704 -7.512 2.129 1.00 98.56 194 ALA A O 1
ATOM 1486 N N . LEU A 1 195 ? 10.565 -6.845 3.185 1.00 98.69 195 LEU A N 1
ATOM 1487 C CA . LEU A 1 195 ? 9.994 -6.947 4.536 1.00 98.69 195 LEU A CA 1
ATOM 1488 C C . LEU A 1 195 ? 8.764 -6.050 4.702 1.00 98.69 195 LEU A C 1
ATOM 1490 O O . LEU A 1 195 ? 7.747 -6.487 5.232 1.00 98.69 195 LEU A O 1
ATOM 1494 N N . LEU A 1 196 ? 8.827 -4.812 4.214 1.00 98.56 196 LEU A N 1
ATOM 1495 C CA . LEU A 1 196 ? 7.701 -3.890 4.299 1.00 98.56 196 LEU A CA 1
ATOM 1496 C C . LEU A 1 196 ? 6.499 -4.366 3.467 1.00 98.56 196 LEU A C 1
ATOM 1498 O O . LEU A 1 196 ? 5.365 -4.331 3.947 1.00 98.56 196 LEU A O 1
ATOM 1502 N N . THR A 1 197 ? 6.751 -4.873 2.256 1.00 98.56 197 THR A N 1
ATOM 1503 C CA . THR A 1 197 ? 5.724 -5.491 1.398 1.00 98.56 197 THR A CA 1
ATOM 1504 C C . THR A 1 197 ? 5.080 -6.688 2.098 1.00 98.56 197 THR A C 1
ATOM 1506 O O . THR A 1 197 ? 3.854 -6.775 2.167 1.00 98.56 197 THR A O 1
ATOM 1509 N N . ARG A 1 198 ? 5.897 -7.572 2.686 1.00 98.69 198 ARG A N 1
ATOM 1510 C CA . ARG A 1 198 ? 5.441 -8.739 3.448 1.00 98.69 198 ARG A CA 1
ATOM 1511 C C . ARG A 1 198 ? 4.566 -8.335 4.627 1.00 98.69 198 ARG A C 1
ATOM 1513 O O . ARG A 1 198 ? 3.495 -8.905 4.801 1.00 98.69 198 ARG A O 1
ATOM 1520 N N . ALA A 1 199 ? 4.990 -7.337 5.404 1.00 98.69 199 ALA A N 1
ATOM 1521 C CA . ALA A 1 199 ? 4.242 -6.876 6.567 1.00 98.69 199 ALA A CA 1
ATOM 1522 C C . ALA A 1 199 ? 2.881 -6.287 6.169 1.00 98.69 199 ALA A C 1
ATOM 1524 O O . ALA A 1 199 ? 1.872 -6.562 6.818 1.00 98.69 199 ALA A O 1
ATOM 1525 N N . HIS A 1 200 ? 2.829 -5.521 5.074 1.00 98.38 200 HIS A N 1
ATOM 1526 C CA . HIS A 1 200 ? 1.573 -4.999 4.538 1.00 98.38 200 HIS A CA 1
ATOM 1527 C C . HIS A 1 200 ? 0.658 -6.136 4.060 1.00 98.38 200 HIS A C 1
ATOM 1529 O O . HIS A 1 200 ? -0.517 -6.176 4.421 1.00 98.38 200 HIS A O 1
ATOM 1535 N N . ALA A 1 201 ? 1.199 -7.105 3.321 1.00 98.56 201 ALA A N 1
ATOM 1536 C CA . ALA A 1 201 ? 0.452 -8.274 2.874 1.00 98.56 201 ALA A CA 1
ATOM 1537 C C . ALA A 1 201 ? -0.112 -9.085 4.055 1.00 98.56 201 ALA A C 1
ATOM 1539 O O . ALA A 1 201 ? -1.297 -9.404 4.077 1.00 98.56 201 ALA A O 1
ATOM 1540 N N . GLN A 1 202 ? 0.701 -9.354 5.079 1.00 98.56 202 GLN A N 1
ATOM 1541 C CA . GLN A 1 202 ? 0.276 -10.049 6.298 1.00 98.56 202 GLN A CA 1
ATOM 1542 C C . GLN A 1 202 ? -0.823 -9.284 7.043 1.00 98.56 202 GLN A C 1
ATOM 1544 O O . GLN A 1 202 ? -1.804 -9.894 7.465 1.00 98.56 202 GLN A O 1
ATOM 1549 N N . ALA A 1 203 ? -0.707 -7.957 7.157 1.00 98.00 203 ALA A N 1
ATOM 1550 C CA . ALA A 1 203 ? -1.746 -7.119 7.752 1.00 98.00 203 ALA A CA 1
ATOM 1551 C C . ALA A 1 203 ? -3.069 -7.201 6.966 1.00 98.00 203 ALA A C 1
ATOM 1553 O O . ALA A 1 203 ? -4.129 -7.353 7.573 1.00 98.00 203 ALA A O 1
ATOM 1554 N N . GLY A 1 204 ? -3.008 -7.166 5.629 1.00 96.56 204 GLY A N 1
ATOM 1555 C CA . GLY A 1 204 ? -4.172 -7.338 4.749 1.00 96.56 204 GLY A CA 1
ATOM 1556 C C . GLY A 1 204 ? -4.799 -8.737 4.820 1.00 96.56 204 GLY A C 1
ATOM 1557 O O . GLY A 1 204 ? -6.012 -8.880 4.698 1.00 96.56 204 GLY A O 1
ATOM 1558 N N . LEU A 1 205 ? -3.996 -9.767 5.104 1.00 97.69 205 LEU A N 1
ATOM 1559 C CA . LEU A 1 205 ? -4.449 -11.143 5.353 1.00 97.69 205 LEU A CA 1
ATOM 1560 C C . LEU A 1 205 ? -4.957 -11.374 6.789 1.00 97.69 205 LEU A C 1
ATOM 1562 O O . LEU A 1 205 ? -5.314 -12.499 7.138 1.00 97.69 205 LEU A O 1
ATOM 1566 N N . GLY A 1 206 ? -4.952 -10.350 7.650 1.00 96.69 206 GLY A N 1
ATOM 1567 C CA . GLY A 1 206 ? -5.332 -10.466 9.062 1.00 96.69 206 GLY A CA 1
ATOM 1568 C C . GLY A 1 206 ? -4.298 -11.174 9.950 1.00 96.69 206 GLY A C 1
ATOM 1569 O O . GLY A 1 206 ? -4.564 -11.425 11.126 1.00 96.69 206 GLY A O 1
ATOM 1570 N N . GLN A 1 207 ? -3.102 -11.465 9.432 1.00 97.81 207 GLN A N 1
ATOM 1571 C CA . GLN A 1 207 ? -1.975 -12.067 10.157 1.00 97.81 207 GLN A CA 1
ATOM 1572 C C . GLN A 1 207 ? -1.214 -10.996 10.958 1.00 97.81 207 GLN A C 1
ATOM 1574 O O . GLN A 1 207 ? -0.033 -10.724 10.738 1.00 97.81 207 GLN A O 1
ATOM 1579 N N . ASN A 1 208 ? -1.926 -10.323 11.867 1.00 97.31 208 ASN A N 1
ATOM 1580 C CA . ASN A 1 208 ? -1.441 -9.102 12.515 1.00 97.31 208 ASN A CA 1
ATOM 1581 C C . ASN A 1 208 ? -0.173 -9.324 13.358 1.00 97.31 208 ASN A C 1
ATOM 1583 O O . ASN A 1 208 ? 0.703 -8.464 13.379 1.00 97.31 208 ASN A O 1
ATOM 1587 N N . LEU A 1 209 ? -0.060 -10.467 14.044 1.00 97.19 209 LEU A N 1
ATOM 1588 C CA . LEU A 1 209 ? 1.097 -10.770 14.892 1.00 97.19 209 LEU A CA 1
ATOM 1589 C C . LEU A 1 209 ? 2.365 -10.980 14.054 1.00 97.19 209 LEU A C 1
ATOM 1591 O O . LEU A 1 209 ? 3.448 -10.521 14.412 1.00 97.19 209 LEU A O 1
ATOM 1595 N N . GLU A 1 210 ? 2.236 -11.683 12.936 1.00 98.38 210 GLU A N 1
ATOM 1596 C CA . GLU A 1 210 ? 3.315 -11.943 11.992 1.00 98.38 210 GLU A CA 1
ATOM 1597 C C . GLU A 1 210 ? 3.763 -10.641 11.324 1.00 98.38 210 GLU A C 1
ATOM 1599 O O . GLU A 1 210 ? 4.962 -10.373 11.279 1.00 98.38 210 GLU A O 1
ATOM 1604 N N . ALA A 1 211 ? 2.813 -9.794 10.918 1.00 98.44 211 ALA A N 1
ATOM 1605 C CA . ALA A 1 211 ? 3.095 -8.472 10.367 1.00 98.44 211 ALA A CA 1
ATOM 1606 C C . ALA A 1 211 ? 3.897 -7.586 11.338 1.00 98.44 211 ALA A C 1
ATOM 1608 O O . ALA A 1 211 ? 4.856 -6.933 10.927 1.00 98.44 211 ALA A O 1
ATOM 1609 N N . GLU A 1 212 ? 3.554 -7.584 12.632 1.00 98.00 212 GLU A N 1
ATOM 1610 C CA . GLU A 1 212 ? 4.310 -6.843 13.652 1.00 98.00 212 GLU A CA 1
ATOM 1611 C C . GLU A 1 212 ? 5.752 -7.350 13.779 1.00 98.00 212 GLU A C 1
ATOM 1613 O O . GLU A 1 212 ? 6.686 -6.547 13.799 1.00 98.00 212 GLU A O 1
ATOM 1618 N N . LYS A 1 213 ? 5.960 -8.673 13.796 1.00 98.31 213 LYS A N 1
ATOM 1619 C CA . LYS A 1 213 ? 7.312 -9.261 13.818 1.00 98.31 213 LYS A CA 1
ATOM 1620 C C . LYS A 1 213 ? 8.117 -8.853 12.583 1.00 98.31 213 LYS A C 1
ATOM 1622 O O . LYS A 1 213 ? 9.292 -8.509 12.698 1.00 98.31 213 LYS A O 1
ATOM 1627 N N . THR A 1 214 ? 7.491 -8.861 11.408 1.00 98.62 214 THR A N 1
ATOM 1628 C CA . THR A 1 214 ? 8.131 -8.446 10.156 1.00 98.62 214 THR A CA 1
ATOM 1629 C C . THR A 1 214 ? 8.472 -6.950 10.152 1.00 98.62 214 THR A C 1
ATOM 1631 O O . THR A 1 214 ? 9.548 -6.584 9.679 1.00 98.62 214 THR A O 1
ATOM 1634 N N . LEU A 1 215 ? 7.638 -6.085 10.745 1.00 98.44 215 LEU A N 1
ATOM 1635 C CA . LEU A 1 215 ? 7.961 -4.662 10.923 1.00 98.44 215 LEU A CA 1
ATOM 1636 C C . LEU A 1 215 ? 9.156 -4.431 11.853 1.00 98.44 215 LEU A C 1
ATOM 1638 O O . LEU A 1 215 ? 9.972 -3.561 11.563 1.00 98.44 215 LEU A O 1
ATOM 1642 N N . VAL A 1 216 ? 9.297 -5.209 12.930 1.00 98.38 216 VAL A N 1
ATOM 1643 C CA . VAL A 1 216 ? 10.483 -5.135 13.806 1.00 98.38 216 VAL A CA 1
ATOM 1644 C C . VAL A 1 216 ? 11.751 -5.491 13.026 1.00 98.38 216 VAL A C 1
ATOM 1646 O O . VAL A 1 216 ? 12.762 -4.799 13.135 1.00 98.38 216 VAL A O 1
ATOM 1649 N N . ALA A 1 217 ? 11.694 -6.523 12.177 1.00 98.31 217 ALA A N 1
ATOM 1650 C CA . ALA A 1 217 ? 12.816 -6.857 11.302 1.00 98.31 217 ALA A CA 1
ATOM 1651 C C . ALA A 1 217 ? 13.138 -5.717 10.318 1.00 98.31 217 ALA A C 1
ATOM 1653 O O . ALA A 1 217 ? 14.306 -5.368 10.154 1.00 98.31 217 ALA A O 1
ATOM 1654 N N . PHE A 1 218 ? 12.124 -5.091 9.708 1.00 98.44 218 PHE A N 1
ATOM 1655 C CA . PHE A 1 218 ? 12.314 -3.911 8.856 1.00 98.44 218 PHE A CA 1
ATOM 1656 C C . PHE A 1 218 ? 12.987 -2.750 9.610 1.00 98.44 218 PHE A C 1
ATOM 1658 O O . PHE A 1 218 ? 13.948 -2.173 9.102 1.00 98.44 218 PHE A O 1
ATOM 1665 N N . GLN A 1 219 ? 12.526 -2.437 10.826 1.00 98.06 219 GLN A N 1
ATOM 1666 C CA . GLN A 1 219 ? 13.057 -1.341 11.646 1.00 98.06 219 GLN A CA 1
ATOM 1667 C C . GLN A 1 219 ? 14.549 -1.516 11.932 1.00 98.06 219 GLN A C 1
ATOM 1669 O O . GLN A 1 219 ? 15.300 -0.558 11.787 1.00 98.06 219 GLN A O 1
ATOM 1674 N N . SER A 1 220 ? 14.995 -2.744 12.220 1.00 97.88 220 SER A N 1
ATOM 1675 C CA . SER A 1 220 ? 16.419 -3.025 12.459 1.00 97.88 220 SER A CA 1
ATOM 1676 C C . SER A 1 220 ? 17.331 -2.676 11.273 1.00 97.88 220 SER A C 1
ATOM 1678 O O . SER A 1 220 ? 18.485 -2.314 11.477 1.00 97.88 220 SER A O 1
ATOM 1680 N N . ILE A 1 221 ? 16.816 -2.737 10.038 1.00 97.75 221 ILE A N 1
ATOM 1681 C CA . ILE A 1 221 ? 17.547 -2.307 8.838 1.00 97.75 221 ILE A CA 1
ATOM 1682 C C . ILE A 1 221 ? 17.445 -0.784 8.685 1.00 97.75 221 ILE A C 1
ATOM 1684 O O . ILE A 1 221 ? 18.462 -0.111 8.518 1.00 97.75 221 ILE A O 1
ATOM 1688 N N . ALA A 1 222 ? 16.229 -0.239 8.783 1.00 97.06 222 ALA A N 1
ATOM 1689 C CA . ALA A 1 222 ? 15.946 1.181 8.570 1.00 97.06 222 ALA A CA 1
ATOM 1690 C C . ALA A 1 222 ? 16.644 2.113 9.575 1.00 97.06 222 ALA A C 1
ATOM 1692 O O . ALA A 1 222 ? 17.009 3.228 9.220 1.00 97.06 222 ALA A O 1
ATOM 1693 N N . GLU A 1 223 ? 16.882 1.665 10.811 1.00 96.75 223 GLU A N 1
ATOM 1694 C CA . GLU A 1 223 ? 17.629 2.433 11.821 1.00 96.75 223 GLU A CA 1
ATOM 1695 C C . GLU A 1 223 ? 19.072 2.739 11.398 1.00 96.75 223 GLU A C 1
ATOM 1697 O O . GLU A 1 223 ? 19.644 3.739 11.831 1.00 96.75 223 GLU A O 1
ATOM 1702 N N . SER A 1 224 ? 19.653 1.893 10.545 1.00 96.75 224 SER A N 1
ATOM 1703 C CA . SER A 1 224 ? 21.033 2.024 10.071 1.00 96.75 224 SER A CA 1
ATOM 1704 C C . SER A 1 224 ? 21.170 2.687 8.697 1.00 96.75 224 SER A C 1
ATOM 1706 O O . SER A 1 224 ? 22.289 2.991 8.290 1.00 96.75 224 SER A O 1
ATOM 1708 N N . ASP A 1 225 ? 20.059 2.922 7.992 1.00 96.94 225 ASP A N 1
ATOM 1709 C CA . ASP A 1 225 ? 20.057 3.338 6.588 1.00 96.94 225 ASP A CA 1
ATOM 1710 C C . ASP A 1 225 ? 19.105 4.529 6.351 1.00 96.94 225 ASP A C 1
ATOM 1712 O O . ASP A 1 225 ? 17.892 4.347 6.189 1.00 96.94 225 ASP A O 1
ATOM 1716 N N . PRO A 1 226 ? 19.637 5.766 6.309 1.00 95.94 226 PRO A N 1
ATOM 1717 C CA . PRO A 1 226 ? 18.850 6.967 6.042 1.00 95.94 226 PRO A CA 1
ATOM 1718 C C . PRO A 1 226 ? 18.162 6.983 4.671 1.00 95.94 226 PRO A C 1
ATOM 1720 O O . PRO A 1 226 ? 17.175 7.702 4.508 1.00 95.94 226 PRO A O 1
ATOM 1723 N N . GLU A 1 227 ? 18.632 6.202 3.689 1.00 96.06 227 GLU A N 1
ATOM 1724 C CA . GLU A 1 227 ? 18.000 6.134 2.364 1.00 96.06 227 GLU A CA 1
ATOM 1725 C C . GLU A 1 227 ? 16.607 5.486 2.428 1.00 96.06 227 GLU A C 1
ATOM 1727 O O . GLU A 1 227 ? 15.776 5.702 1.546 1.00 96.06 227 GLU A O 1
ATOM 1732 N N . LEU A 1 228 ? 16.309 4.765 3.517 1.00 97.06 228 LEU A N 1
ATOM 1733 C CA . LEU A 1 228 ? 15.014 4.144 3.791 1.00 97.06 228 LEU A CA 1
ATOM 1734 C C . LEU A 1 228 ? 14.014 5.088 4.477 1.00 97.06 228 LEU A C 1
ATOM 1736 O O . LEU A 1 228 ? 13.040 4.631 5.084 1.00 97.06 228 LEU A O 1
ATOM 1740 N N . GLU A 1 229 ? 14.206 6.411 4.415 1.00 96.56 229 GLU A N 1
ATOM 1741 C CA . GLU A 1 229 ? 13.277 7.373 5.025 1.00 96.56 229 GLU A CA 1
ATOM 1742 C C . GLU A 1 229 ? 11.848 7.236 4.464 1.00 96.56 229 GLU A C 1
ATOM 1744 O O . GLU A 1 229 ? 10.864 7.295 5.217 1.00 96.56 229 GLU A O 1
ATOM 1749 N N . ARG A 1 230 ? 11.711 7.003 3.152 1.00 96.12 230 ARG A N 1
ATOM 1750 C CA . ARG A 1 230 ? 10.401 6.824 2.511 1.00 96.12 230 ARG A CA 1
ATOM 1751 C C . ARG A 1 230 ? 9.732 5.525 2.962 1.00 96.12 230 ARG A C 1
ATOM 1753 O O . ARG A 1 230 ? 8.554 5.526 3.316 1.00 96.12 230 ARG A O 1
ATOM 1760 N N . GLU A 1 231 ? 10.473 4.424 3.004 1.00 97.62 231 GLU A N 1
ATOM 1761 C CA . GLU A 1 231 ? 10.016 3.121 3.488 1.00 97.62 231 GLU A CA 1
ATOM 1762 C C . GLU A 1 231 ? 9.652 3.189 4.974 1.00 97.62 231 GLU A C 1
ATOM 1764 O O . GLU A 1 231 ? 8.640 2.630 5.396 1.00 97.62 231 GLU A O 1
ATOM 1769 N N . THR A 1 232 ? 10.408 3.955 5.761 1.00 97.81 232 THR A N 1
ATOM 1770 C CA . THR A 1 232 ? 10.103 4.230 7.168 1.00 97.81 232 THR A CA 1
ATOM 1771 C C . THR A 1 232 ? 8.758 4.935 7.295 1.00 97.81 232 THR A C 1
ATOM 1773 O O . THR A 1 232 ? 7.937 4.558 8.133 1.00 97.81 232 THR A O 1
ATOM 1776 N N . ALA A 1 233 ? 8.473 5.911 6.431 1.00 97.38 233 ALA A N 1
ATOM 1777 C CA . ALA A 1 233 ? 7.170 6.565 6.401 1.00 97.38 233 ALA A CA 1
ATOM 1778 C C . ALA A 1 233 ? 6.033 5.593 6.041 1.00 97.38 233 ALA A C 1
ATOM 1780 O O . ALA A 1 233 ? 4.997 5.589 6.708 1.00 97.38 233 ALA A O 1
ATOM 1781 N N . ASN A 1 234 ? 6.247 4.726 5.049 1.00 97.38 234 ASN A N 1
ATOM 1782 C CA . ASN A 1 234 ? 5.298 3.675 4.676 1.00 97.38 234 ASN A CA 1
ATOM 1783 C C . ASN A 1 234 ? 5.088 2.646 5.804 1.00 97.38 234 ASN A C 1
ATOM 1785 O O . ASN A 1 234 ? 3.970 2.170 6.002 1.00 97.38 234 ASN A O 1
ATOM 1789 N N . SER A 1 235 ? 6.108 2.352 6.616 1.00 98.19 235 SER A N 1
ATOM 1790 C CA . SER A 1 235 ? 5.974 1.469 7.785 1.00 98.19 235 SER A CA 1
ATOM 1791 C C . SER A 1 235 ? 4.997 2.013 8.837 1.00 98.19 235 SER A C 1
ATOM 1793 O O . SER A 1 235 ? 4.311 1.235 9.508 1.00 98.19 235 SER A O 1
ATOM 1795 N N . PHE A 1 236 ? 4.846 3.343 8.940 1.00 98.31 236 PHE A N 1
ATOM 1796 C CA . PHE A 1 236 ? 3.811 3.947 9.783 1.00 98.31 236 PHE A CA 1
ATOM 1797 C C . PHE A 1 236 ? 2.406 3.706 9.229 1.00 98.31 236 PHE A C 1
ATOM 1799 O O . PHE A 1 236 ? 1.489 3.521 10.024 1.00 98.31 236 PHE A O 1
ATOM 1806 N N . LEU A 1 237 ? 2.230 3.649 7.904 1.00 97.75 237 LEU A N 1
ATOM 1807 C CA . LEU A 1 237 ? 0.942 3.305 7.292 1.00 97.75 237 LEU A CA 1
ATOM 1808 C C . LEU A 1 237 ? 0.568 1.843 7.571 1.00 97.75 237 LEU A C 1
ATOM 1810 O O . LEU A 1 237 ? -0.566 1.571 7.960 1.00 97.75 237 LEU A O 1
ATOM 1814 N N . VAL A 1 238 ? 1.528 0.914 7.484 1.00 98.19 238 VAL A N 1
ATOM 1815 C CA . VAL A 1 238 ? 1.301 -0.497 7.859 1.00 98.19 238 VAL A CA 1
ATOM 1816 C C . VAL A 1 238 ? 0.995 -0.622 9.354 1.00 98.19 238 VAL A C 1
ATOM 1818 O O . VAL A 1 238 ? 0.050 -1.304 9.744 1.00 98.19 238 VAL A O 1
ATOM 1821 N N . SER A 1 239 ? 1.733 0.096 10.206 1.00 98.38 239 SER A N 1
ATOM 1822 C CA . SER A 1 239 ? 1.463 0.142 11.650 1.00 98.38 239 SER A CA 1
ATOM 1823 C C . SER A 1 239 ? 0.066 0.691 11.952 1.00 98.38 239 SER A C 1
ATOM 1825 O O . SER A 1 239 ? -0.615 0.200 12.852 1.00 98.38 239 SER A O 1
ATOM 1827 N N . MET A 1 240 ? -0.379 1.695 11.193 1.00 97.62 240 MET A N 1
ATOM 1828 C CA . MET A 1 240 ? -1.713 2.274 11.314 1.00 97.62 240 MET A CA 1
ATOM 1829 C C . MET A 1 240 ? -2.794 1.269 10.898 1.00 97.62 240 MET A C 1
ATOM 1831 O O . MET A 1 240 ? -3.785 1.137 11.611 1.00 97.62 240 MET A O 1
ATOM 1835 N N . LEU A 1 241 ? -2.588 0.516 9.813 1.00 97.12 241 LEU A N 1
ATOM 1836 C CA . LEU A 1 241 ? -3.483 -0.570 9.399 1.00 97.12 241 LEU A CA 1
ATOM 1837 C C . LEU A 1 241 ? -3.600 -1.650 10.489 1.00 97.12 241 LEU A C 1
ATOM 1839 O O . LEU A 1 241 ? -4.703 -2.016 10.888 1.00 97.12 241 LEU A O 1
ATOM 1843 N N . LEU A 1 242 ? -2.473 -2.091 11.056 1.00 97.62 242 LEU A N 1
ATOM 1844 C CA . LEU A 1 242 ? -2.451 -3.044 12.175 1.00 97.62 242 LEU A CA 1
ATOM 1845 C C . LEU A 1 242 ? -3.147 -2.507 13.429 1.00 97.62 242 LEU A C 1
ATOM 1847 O O . LEU A 1 242 ? -3.695 -3.270 14.228 1.00 97.62 242 LEU A O 1
ATOM 1851 N N . LYS A 1 243 ? -3.096 -1.191 13.651 1.00 97.25 243 LYS A N 1
ATOM 1852 C CA . LYS A 1 243 ? -3.861 -0.544 14.718 1.00 97.25 243 LYS A CA 1
ATOM 1853 C C . LYS A 1 243 ? -5.347 -0.540 14.398 1.00 97.25 243 LYS A C 1
ATOM 1855 O O . LYS A 1 243 ? -6.087 -0.998 15.257 1.00 97.25 243 LYS A O 1
ATOM 1860 N N . SER A 1 244 ? -5.759 -0.177 13.182 1.00 96.31 244 SER A N 1
ATOM 1861 C CA . SER A 1 244 ? -7.161 -0.257 12.743 1.00 96.31 244 SER A CA 1
ATOM 1862 C C . SER A 1 244 ? -7.755 -1.635 13.021 1.00 96.31 244 SER A C 1
ATOM 1864 O O . SER A 1 244 ? -8.728 -1.734 13.759 1.00 96.31 244 SER A O 1
ATOM 1866 N N . ASN A 1 245 ? -7.085 -2.702 12.571 1.00 95.56 245 ASN A N 1
ATOM 1867 C CA . ASN A 1 245 ? -7.537 -4.082 12.776 1.00 95.56 245 ASN A CA 1
ATOM 1868 C C . ASN A 1 245 ? -7.762 -4.423 14.263 1.00 95.56 245 ASN A C 1
ATOM 1870 O O . ASN A 1 245 ? -8.656 -5.196 14.605 1.00 95.56 245 ASN A O 1
ATOM 1874 N N . ARG A 1 246 ? -6.953 -3.853 15.169 1.00 94.81 246 ARG A N 1
ATOM 1875 C CA . ARG A 1 246 ? -7.121 -4.011 16.623 1.00 94.81 246 ARG A CA 1
ATOM 1876 C C . ARG A 1 246 ? -8.223 -3.123 17.187 1.00 94.81 246 ARG A C 1
ATOM 1878 O O . ARG A 1 246 ? -8.946 -3.570 18.073 1.00 94.81 246 ARG A O 1
ATOM 1885 N N . CYS A 1 247 ? -8.340 -1.887 16.705 1.00 93.50 247 CYS A N 1
ATOM 1886 C CA . CYS A 1 247 ? -9.387 -0.963 17.128 1.00 93.50 247 CYS A CA 1
ATOM 1887 C C . CYS A 1 247 ? -10.775 -1.492 16.738 1.00 93.50 247 CYS A C 1
ATOM 1889 O O . CYS A 1 247 ? -11.721 -1.320 17.499 1.00 93.50 247 CYS A O 1
ATOM 1891 N N . ASP A 1 248 ? -10.888 -2.162 15.590 1.00 92.81 248 ASP A N 1
ATOM 1892 C CA . ASP A 1 248 ? -12.143 -2.721 15.077 1.00 92.81 248 ASP A CA 1
ATOM 1893 C C . ASP A 1 248 ? -12.621 -3.944 15.876 1.00 92.81 248 ASP A C 1
ATOM 1895 O O . ASP A 1 248 ? -13.808 -4.260 15.881 1.00 92.81 248 ASP A O 1
ATOM 1899 N N . ALA A 1 249 ? -11.722 -4.599 16.618 1.00 93.25 249 ALA A N 1
ATOM 1900 C CA . ALA A 1 249 ? -12.083 -5.638 17.583 1.00 93.25 249 ALA A CA 1
ATOM 1901 C C . ALA A 1 249 ? -12.666 -5.071 18.895 1.00 93.25 249 ALA A C 1
ATOM 1903 O O . ALA A 1 249 ? -13.075 -5.842 19.769 1.00 93.25 249 ALA A O 1
ATOM 1904 N N . LEU A 1 250 ? -12.671 -3.742 19.054 1.00 93.69 250 LEU A N 1
ATOM 1905 C CA . LEU A 1 250 ? -13.281 -3.042 20.176 1.00 93.69 250 LEU A CA 1
ATOM 1906 C C . LEU A 1 250 ? -14.556 -2.316 19.725 1.00 93.69 250 LEU A C 1
ATOM 1908 O O . LEU A 1 250 ? -14.584 -1.766 18.625 1.00 93.69 250 LEU A O 1
ATOM 1912 N N . PRO A 1 251 ? -15.568 -2.224 20.596 1.00 92.88 251 PRO A N 1
ATOM 1913 C CA . PRO A 1 251 ? -15.760 -3.087 21.759 1.00 92.88 251 PRO A CA 1
ATOM 1914 C C . PRO A 1 251 ? -16.001 -4.548 21.328 1.00 92.88 251 PRO A C 1
ATOM 1916 O O . PRO A 1 251 ? -16.351 -4.841 20.188 1.00 92.88 251 PRO A O 1
ATOM 1919 N N . SER A 1 252 ? -15.809 -5.478 22.258 1.00 89.44 252 SER A N 1
ATOM 1920 C CA . SER A 1 252 ? -16.104 -6.897 22.070 1.00 89.44 252 SER A CA 1
ATOM 1921 C C . SER A 1 252 ? -17.547 -7.083 21.610 1.00 89.44 252 SER A C 1
ATOM 1923 O O . SER A 1 252 ? -18.463 -6.447 22.128 1.00 89.44 252 SER A O 1
ATOM 1925 N N . SER A 1 253 ? -17.769 -8.028 20.698 1.00 87.62 253 SER A N 1
ATOM 1926 C CA . SER A 1 253 ? -19.112 -8.403 20.237 1.00 87.62 253 SER A CA 1
ATOM 1927 C C . SER A 1 253 ? -19.979 -9.045 21.328 1.00 87.62 253 SER A C 1
ATOM 1929 O O . SER A 1 253 ? -21.181 -9.235 21.144 1.00 87.62 253 SER A O 1
ATOM 1931 N N . LYS A 1 254 ? -19.381 -9.411 22.468 1.00 88.88 254 LYS A N 1
ATOM 1932 C CA . LYS A 1 254 ? -20.094 -9.993 23.606 1.00 88.88 254 LYS A CA 1
ATOM 1933 C C . LYS A 1 254 ? -20.848 -8.915 24.377 1.00 88.88 254 LYS A C 1
ATOM 1935 O O . LYS A 1 254 ? -20.423 -7.774 24.464 1.00 88.88 254 LYS A O 1
ATOM 1940 N N . ALA A 1 255 ? -21.944 -9.318 25.007 1.00 86.50 255 ALA A N 1
ATOM 1941 C CA . ALA A 1 255 ? -22.638 -8.499 25.988 1.00 86.50 255 ALA A CA 1
ATOM 1942 C C . ALA A 1 255 ? -21.698 -8.171 27.164 1.00 86.50 255 ALA A C 1
ATOM 1944 O O . ALA A 1 255 ? -21.178 -9.087 27.805 1.00 86.50 255 ALA A O 1
ATOM 1945 N N . LEU A 1 256 ? -21.501 -6.882 27.445 1.00 89.12 256 LEU A N 1
ATOM 1946 C CA . LEU A 1 256 ? -20.609 -6.395 28.498 1.00 89.12 256 LEU A CA 1
ATOM 1947 C C . LEU A 1 256 ? -21.387 -5.621 29.578 1.00 89.12 256 LEU A C 1
ATOM 1949 O O . LEU A 1 256 ? -22.364 -4.933 29.256 1.00 89.12 256 LEU A O 1
ATOM 1953 N N . PRO A 1 257 ? -20.956 -5.708 30.848 1.00 91.31 257 PRO A N 1
ATOM 1954 C CA . PRO A 1 257 ? -21.316 -4.752 31.892 1.00 91.31 257 PRO A CA 1
ATOM 1955 C C . PRO A 1 257 ? -20.963 -3.305 31.508 1.00 91.31 257 PRO A C 1
ATOM 1957 O O . PRO A 1 257 ? -20.0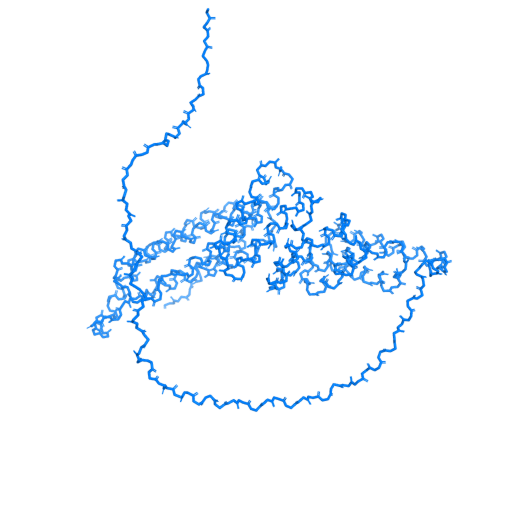39 -3.076 30.728 1.00 91.31 257 PRO A O 1
ATOM 1960 N N . GLU A 1 258 ? -21.689 -2.328 32.059 1.00 91.94 258 GLU A N 1
ATOM 1961 C CA . GLU A 1 258 ? -21.533 -0.903 31.720 1.00 91.94 258 GLU A CA 1
ATOM 1962 C C . GLU A 1 258 ? -20.092 -0.400 31.897 1.00 91.94 258 GLU A C 1
ATOM 1964 O O . GLU A 1 258 ? -19.557 0.250 31.002 1.00 91.94 258 GLU A O 1
ATOM 1969 N N . ASP A 1 259 ? -19.439 -0.747 33.007 1.00 92.62 259 ASP A N 1
ATOM 1970 C CA . ASP A 1 259 ? -18.051 -0.380 33.312 1.00 92.62 259 ASP A CA 1
ATOM 1971 C C . ASP A 1 259 ? -17.065 -0.915 32.264 1.00 92.62 259 ASP A C 1
ATOM 1973 O O . ASP A 1 259 ? -16.167 -0.195 31.824 1.00 92.62 259 ASP A O 1
ATOM 1977 N N . GLN A 1 260 ? -17.275 -2.144 31.789 1.00 94.12 260 GLN A N 1
ATOM 1978 C CA . GLN A 1 260 ? -16.456 -2.735 30.730 1.00 94.12 260 GLN A CA 1
ATOM 1979 C C . GLN A 1 260 ? -16.707 -2.091 29.363 1.00 94.12 260 GLN A C 1
ATOM 1981 O O . GLN A 1 260 ? -15.775 -1.995 28.564 1.00 94.12 260 GLN A O 1
ATOM 1986 N N . VAL A 1 261 ? -17.935 -1.640 29.077 1.00 93.62 261 VAL A N 1
ATOM 1987 C CA . VAL A 1 261 ? -18.214 -0.869 27.854 1.00 93.62 261 VAL A CA 1
ATOM 1988 C C . VAL A 1 261 ? -17.478 0.466 27.905 1.00 93.62 261 VAL A C 1
ATOM 1990 O O . VAL A 1 261 ? -16.820 0.823 26.931 1.00 93.62 261 VAL A O 1
ATOM 1993 N N . VAL A 1 262 ? -17.531 1.176 29.036 1.00 93.88 262 VAL A N 1
ATOM 1994 C CA . VAL A 1 262 ? -16.807 2.445 29.213 1.00 93.88 262 VAL A CA 1
ATOM 1995 C C . VAL A 1 262 ? -15.302 2.257 29.015 1.00 93.88 262 VAL A C 1
ATOM 1997 O O . VAL A 1 262 ? -14.705 3.001 28.236 1.00 93.88 262 VAL A O 1
ATOM 2000 N N . ASP A 1 263 ? -14.697 1.241 29.640 1.00 94.88 263 ASP A N 1
ATOM 2001 C CA . ASP A 1 263 ? -13.271 0.928 29.467 1.00 94.88 263 ASP A CA 1
ATOM 2002 C C . ASP A 1 263 ? -12.914 0.630 28.003 1.00 94.88 263 ASP A C 1
ATOM 2004 O O . ASP A 1 263 ? -11.989 1.220 27.440 1.00 94.88 263 ASP A O 1
ATOM 2008 N N . GLN A 1 264 ? -13.669 -0.252 27.342 1.00 95.31 264 GLN A N 1
ATOM 2009 C CA . GLN A 1 264 ? -13.371 -0.627 25.959 1.00 95.31 264 GLN A CA 1
ATOM 2010 C C . GLN A 1 264 ? -13.553 0.534 24.984 1.00 95.31 264 GLN A C 1
ATOM 2012 O O . GLN A 1 264 ? -12.759 0.670 24.051 1.00 95.31 264 GLN A O 1
ATOM 2017 N N . MET A 1 265 ? -14.540 1.400 25.215 1.00 94.88 265 MET A N 1
ATOM 2018 C CA . MET A 1 265 ? -14.727 2.610 24.421 1.00 94.88 265 MET A CA 1
ATOM 2019 C C . MET A 1 265 ? -13.591 3.610 24.647 1.00 94.88 265 MET A C 1
ATOM 2021 O O . MET A 1 265 ? -13.056 4.139 23.674 1.00 94.88 265 MET A O 1
ATOM 2025 N N . ALA A 1 266 ? -13.140 3.809 25.888 1.00 94.62 266 ALA A N 1
ATOM 2026 C CA . ALA A 1 266 ? -11.970 4.640 26.168 1.00 94.62 266 ALA A CA 1
ATOM 2027 C C . ALA A 1 266 ? -10.717 4.109 25.446 1.00 94.62 266 ALA A C 1
ATOM 2029 O O . ALA A 1 266 ? -9.997 4.866 24.789 1.00 94.62 266 ALA A O 1
ATOM 2030 N N . ARG A 1 267 ? -10.495 2.789 25.482 1.00 95.81 267 ARG A N 1
ATOM 2031 C CA . ARG A 1 267 ? -9.398 2.126 24.759 1.00 95.81 267 ARG A CA 1
ATOM 2032 C C . ARG A 1 267 ? -9.521 2.276 23.244 1.00 95.81 267 ARG A C 1
ATOM 2034 O O . ARG A 1 267 ? -8.508 2.512 22.587 1.00 95.81 267 ARG A O 1
ATOM 2041 N N . LYS A 1 268 ? -10.731 2.183 22.685 1.00 95.75 268 LYS A N 1
ATOM 2042 C CA . LYS A 1 268 ? -10.973 2.430 21.256 1.00 95.75 268 LYS A CA 1
ATOM 2043 C C . LYS A 1 268 ? -10.659 3.878 20.877 1.00 95.75 268 LYS A C 1
ATOM 2045 O O . LYS A 1 268 ? -9.980 4.097 19.879 1.00 95.75 268 LYS A O 1
ATOM 2050 N N . GLY A 1 269 ? -11.056 4.849 21.700 1.00 95.31 269 GLY A N 1
ATOM 2051 C CA . GLY A 1 269 ? -10.710 6.259 21.507 1.00 95.31 269 GLY A CA 1
ATOM 2052 C C . GLY A 1 269 ? -9.197 6.496 21.467 1.00 95.31 269 GLY A C 1
ATOM 2053 O O . GLY A 1 269 ? -8.699 7.125 20.534 1.00 95.31 269 GLY A O 1
ATOM 2054 N N . ILE A 1 270 ? -8.448 5.923 22.419 1.00 96.00 270 ILE A N 1
ATOM 2055 C CA . ILE A 1 270 ? -6.973 5.967 22.424 1.00 96.00 270 ILE A CA 1
ATOM 2056 C C . ILE A 1 270 ? -6.407 5.324 21.151 1.00 96.00 270 ILE A C 1
ATOM 2058 O O . ILE A 1 270 ? -5.534 5.897 20.505 1.00 96.00 270 ILE A O 1
ATOM 2062 N N . CYS A 1 271 ? -6.939 4.170 20.751 1.00 96.50 271 CYS A N 1
ATOM 2063 C CA . CYS A 1 271 ? -6.513 3.449 19.553 1.00 96.50 271 CYS A CA 1
ATOM 2064 C C . CYS A 1 271 ? -6.657 4.306 18.278 1.00 96.50 271 CYS A C 1
ATOM 2066 O O . CYS A 1 271 ? -5.727 4.395 17.476 1.00 96.50 271 CYS A O 1
ATOM 2068 N N . VAL A 1 272 ? -7.777 5.023 18.126 1.00 95.56 272 VAL A N 1
ATOM 2069 C CA . VAL A 1 272 ? -8.003 5.945 16.999 1.00 95.56 272 VAL A CA 1
ATOM 2070 C C . VAL A 1 272 ? -7.042 7.148 17.041 1.00 95.56 272 VAL A C 1
ATOM 2072 O O . VAL A 1 272 ? -6.542 7.578 16.000 1.00 95.56 272 VAL A O 1
ATOM 2075 N N . LEU A 1 273 ? -6.712 7.671 18.227 1.00 95.62 273 LEU A N 1
ATOM 2076 C CA . LEU A 1 273 ? -5.708 8.737 18.379 1.00 95.62 273 LEU A CA 1
ATOM 2077 C C . LEU A 1 273 ? -4.294 8.277 17.990 1.00 95.62 273 LEU A C 1
ATOM 2079 O O . LEU A 1 273 ? -3.550 9.019 17.336 1.00 95.62 273 LEU A O 1
ATOM 2083 N N . GLU A 1 274 ? -3.921 7.045 18.344 1.00 96.69 274 GLU A N 1
ATOM 2084 C CA . GLU A 1 274 ? -2.655 6.438 17.917 1.00 96.69 274 GLU A CA 1
ATOM 2085 C C . GLU A 1 274 ? -2.582 6.329 16.388 1.00 96.69 274 GLU A C 1
ATOM 2087 O O . GLU A 1 274 ? -1.561 6.692 15.796 1.00 96.69 274 GLU A O 1
ATOM 2092 N N . MET A 1 275 ? -3.673 5.910 15.734 1.00 97.12 275 MET A N 1
ATOM 2093 C CA . MET A 1 275 ? -3.760 5.889 14.268 1.00 97.12 275 MET A CA 1
ATOM 2094 C C . MET A 1 275 ? -3.545 7.281 13.669 1.00 97.12 275 MET A C 1
ATOM 2096 O O . MET A 1 275 ? -2.746 7.434 12.744 1.00 97.12 275 MET A O 1
ATOM 2100 N N . GLY A 1 276 ? -4.193 8.309 14.227 1.00 95.50 276 GLY A N 1
ATOM 2101 C CA . GLY A 1 276 ? -4.000 9.693 13.792 1.00 95.50 276 GLY A CA 1
ATOM 2102 C C . GLY A 1 276 ? -2.546 10.153 13.914 1.00 95.50 276 GLY A C 1
ATOM 2103 O O . GLY A 1 276 ? -2.002 10.763 12.993 1.00 95.50 276 GLY A O 1
ATOM 2104 N N . THR A 1 277 ? -1.873 9.779 15.002 1.00 96.25 277 THR A N 1
ATOM 2105 C CA . THR A 1 277 ? -0.450 10.081 15.217 1.00 96.25 277 THR A CA 1
ATOM 2106 C C . THR A 1 277 ? 0.449 9.391 14.186 1.00 96.25 277 THR A C 1
ATOM 2108 O O . THR A 1 277 ? 1.387 10.010 13.674 1.00 96.25 277 THR A O 1
ATOM 2111 N N . LEU A 1 278 ? 0.171 8.127 13.852 1.00 97.25 278 LEU A N 1
ATOM 2112 C CA . LEU A 1 278 ? 0.905 7.368 12.833 1.00 97.25 278 LEU A CA 1
ATOM 2113 C C . LEU A 1 278 ? 0.728 7.977 11.437 1.00 97.25 278 LEU A C 1
ATOM 2115 O O . LEU A 1 278 ? 1.725 8.232 10.758 1.00 97.25 278 LEU A O 1
ATOM 2119 N N . LEU A 1 279 ? -0.508 8.310 11.050 1.00 96.19 279 LEU A N 1
ATOM 2120 C CA . LEU A 1 279 ? -0.797 9.005 9.792 1.00 96.19 279 LEU A CA 1
ATOM 2121 C C . LEU A 1 279 ? -0.067 10.347 9.723 1.00 96.19 279 LEU A C 1
ATOM 2123 O O . LEU A 1 279 ? 0.564 10.673 8.719 1.00 96.19 279 LEU A O 1
ATOM 2127 N N . ALA A 1 280 ? -0.083 11.106 10.819 1.00 95.12 280 ALA A N 1
ATOM 2128 C CA . ALA A 1 280 ? 0.633 12.364 10.907 1.00 95.12 280 ALA A CA 1
ATOM 2129 C C . ALA A 1 280 ? 2.146 12.155 10.698 1.00 95.12 280 ALA A C 1
ATOM 2131 O O . ALA A 1 280 ? 2.792 12.938 10.005 1.00 95.12 280 ALA A O 1
ATOM 2132 N N . ARG A 1 281 ? 2.754 11.111 11.272 1.00 96.06 281 ARG A N 1
ATOM 2133 C CA . ARG A 1 281 ? 4.181 10.809 11.048 1.00 96.06 281 ARG A CA 1
ATOM 2134 C C . ARG A 1 281 ? 4.478 10.453 9.591 1.00 96.06 281 ARG A C 1
ATOM 2136 O O . ARG A 1 281 ? 5.478 10.938 9.067 1.00 96.06 281 ARG A O 1
ATOM 2143 N N . ALA A 1 282 ? 3.613 9.677 8.941 1.00 96.12 282 ALA A N 1
ATOM 2144 C CA . ALA A 1 282 ? 3.752 9.329 7.528 1.00 96.12 282 ALA A CA 1
ATOM 2145 C C . ALA A 1 282 ? 3.634 10.564 6.612 1.00 96.12 282 ALA A C 1
ATOM 2147 O O . ALA A 1 282 ? 4.485 10.792 5.755 1.00 96.12 282 ALA A O 1
ATOM 2148 N N . ALA A 1 283 ? 2.647 11.427 6.865 1.00 95.00 283 ALA A N 1
ATOM 2149 C CA . ALA A 1 283 ? 2.365 12.629 6.075 1.00 95.00 283 ALA A CA 1
ATOM 2150 C C . ALA A 1 283 ? 3.485 13.687 6.084 1.00 95.00 283 ALA A C 1
ATOM 2152 O O . ALA A 1 283 ? 3.459 14.614 5.279 1.00 95.00 283 ALA A O 1
ATOM 2153 N N . LYS A 1 284 ? 4.473 13.571 6.985 1.00 95.25 284 LYS A N 1
ATOM 2154 C CA . LYS A 1 284 ? 5.679 14.419 6.958 1.00 95.25 284 LYS A CA 1
ATOM 2155 C C . LYS A 1 284 ? 6.610 14.099 5.785 1.00 95.25 284 LYS A C 1
ATOM 2157 O O . LYS A 1 284 ? 7.451 14.925 5.459 1.00 95.25 284 LYS A O 1
ATOM 2162 N N . ARG A 1 285 ? 6.504 12.896 5.217 1.00 95.00 285 ARG A N 1
ATOM 2163 C CA . ARG A 1 285 ? 7.459 12.335 4.245 1.00 95.00 285 ARG A CA 1
ATOM 2164 C C . ARG A 1 285 ? 6.800 11.849 2.962 1.00 95.00 285 ARG A C 1
ATOM 2166 O O . ARG A 1 285 ? 7.470 11.704 1.947 1.00 95.00 285 ARG A O 1
ATOM 2173 N N . LEU A 1 286 ? 5.504 11.562 3.015 1.00 94.25 286 LEU A N 1
ATOM 2174 C CA . LEU A 1 286 ? 4.729 11.066 1.886 1.00 94.25 286 LEU A CA 1
ATOM 2175 C C . LEU A 1 286 ? 3.850 12.171 1.296 1.00 94.25 286 LEU A C 1
ATOM 2177 O O . LEU A 1 286 ? 3.428 13.089 2.004 1.00 94.25 286 LEU A O 1
ATOM 2181 N N . GLY A 1 287 ? 3.570 12.059 -0.002 1.00 90.94 287 GLY A N 1
ATOM 2182 C CA . GLY A 1 287 ? 2.630 12.930 -0.696 1.00 90.94 287 GLY A CA 1
ATOM 2183 C C . GLY A 1 287 ? 1.173 12.643 -0.328 1.00 90.94 287 GLY A C 1
ATOM 2184 O O . GLY A 1 287 ? 0.843 11.616 0.270 1.00 90.94 287 GLY A O 1
ATOM 2185 N N . GLU A 1 288 ? 0.283 13.564 -0.710 1.00 90.38 288 GLU A N 1
ATOM 2186 C CA . GLU A 1 288 ? -1.161 13.453 -0.456 1.00 90.38 288 GLU A CA 1
ATOM 2187 C C . GLU A 1 288 ? -1.753 12.168 -1.055 1.00 90.38 288 GLU A C 1
ATOM 2189 O O . GLU A 1 288 ? -2.574 11.502 -0.426 1.00 90.38 288 GLU A O 1
ATOM 2194 N N . THR A 1 289 ? -1.295 11.769 -2.246 1.00 88.12 289 THR A N 1
ATOM 2195 C CA . THR A 1 289 ? -1.826 10.589 -2.942 1.00 88.12 289 THR A CA 1
ATOM 2196 C C . THR A 1 289 ? -1.499 9.275 -2.243 1.00 88.12 289 THR A C 1
ATOM 2198 O O . THR A 1 289 ? -2.277 8.326 -2.327 1.00 88.12 289 THR A O 1
ATOM 2201 N N . GLU A 1 290 ? -0.361 9.204 -1.556 1.00 91.06 290 GLU A N 1
ATOM 2202 C CA . GLU A 1 290 ? 0.077 8.016 -0.830 1.00 91.06 290 GLU A CA 1
ATOM 2203 C C . GLU A 1 290 ? -0.648 7.867 0.509 1.00 91.06 290 GLU A C 1
ATOM 2205 O O . GLU A 1 290 ? -0.957 6.753 0.925 1.00 91.06 290 GLU A O 1
ATOM 2210 N N . ILE A 1 291 ? -0.968 8.982 1.171 1.00 94.31 291 ILE A N 1
ATOM 2211 C CA . ILE A 1 291 ? -1.654 8.963 2.469 1.00 94.31 291 ILE A CA 1
ATOM 2212 C C . ILE A 1 291 ? -3.182 8.983 2.353 1.00 94.31 291 ILE A C 1
ATOM 2214 O O . ILE A 1 291 ? -3.855 8.757 3.355 1.00 94.31 291 ILE A O 1
ATOM 2218 N N . ALA A 1 292 ? -3.742 9.227 1.163 1.00 91.75 292 ALA A N 1
ATOM 2219 C CA . ALA A 1 292 ? -5.186 9.349 0.954 1.00 91.75 292 ALA A CA 1
ATOM 2220 C C . ALA A 1 292 ? -5.968 8.115 1.437 1.00 91.75 292 ALA A C 1
ATOM 2222 O O . ALA A 1 292 ? -6.895 8.252 2.233 1.00 91.75 292 ALA A O 1
ATOM 2223 N N . SER A 1 293 ? -5.551 6.908 1.035 1.00 90.75 293 SER A N 1
ATOM 2224 C CA . SER A 1 293 ? -6.215 5.670 1.473 1.00 90.75 293 SER A CA 1
ATOM 2225 C C . SER A 1 293 ? -6.110 5.471 2.986 1.00 90.75 293 SER A C 1
ATOM 2227 O O . SER A 1 293 ? -7.063 5.024 3.615 1.00 90.75 293 SER A O 1
ATOM 2229 N N . ALA A 1 294 ? -4.969 5.821 3.581 1.00 93.94 294 ALA A N 1
ATOM 2230 C CA . ALA A 1 294 ? -4.768 5.716 5.020 1.00 93.94 294 ALA A CA 1
ATOM 2231 C C . ALA A 1 294 ? -5.634 6.725 5.796 1.00 93.94 294 ALA A C 1
ATOM 2233 O O . ALA A 1 294 ? -6.183 6.414 6.854 1.00 93.94 294 ALA A O 1
ATOM 2234 N N . ALA A 1 295 ? -5.805 7.927 5.248 1.00 94.44 295 ALA A N 1
ATOM 2235 C CA . ALA A 1 295 ? -6.721 8.916 5.787 1.00 94.44 295 ALA A CA 1
ATOM 2236 C C . ALA A 1 295 ? -8.176 8.436 5.743 1.00 94.44 295 ALA A C 1
ATOM 2238 O O . ALA A 1 295 ? -8.901 8.631 6.716 1.00 94.44 295 ALA A O 1
ATOM 2239 N N . ASP A 1 296 ? -8.589 7.774 4.661 1.00 93.56 296 ASP A N 1
ATOM 2240 C CA . ASP A 1 296 ? -9.929 7.192 4.558 1.00 93.56 296 ASP A CA 1
ATOM 2241 C C . ASP A 1 296 ? -10.152 6.094 5.605 1.00 93.56 296 ASP A C 1
ATOM 2243 O O . ASP A 1 296 ? -11.198 6.087 6.258 1.00 93.56 296 ASP A O 1
ATOM 2247 N N . THR A 1 297 ? -9.153 5.239 5.858 1.00 94.44 297 THR A N 1
ATOM 2248 C CA . THR A 1 297 ? -9.194 4.266 6.963 1.00 94.44 297 THR A CA 1
ATOM 2249 C C . THR A 1 297 ? -9.392 4.962 8.312 1.00 94.44 297 THR A C 1
ATOM 2251 O O . THR A 1 297 ? -10.305 4.604 9.053 1.00 94.44 297 THR A O 1
ATOM 2254 N N . LEU A 1 298 ? -8.601 5.997 8.622 1.00 95.38 298 LEU A N 1
ATOM 2255 C CA . LEU A 1 298 ? -8.726 6.743 9.880 1.00 95.38 298 LEU A CA 1
ATOM 2256 C C . LEU A 1 298 ? -10.112 7.384 1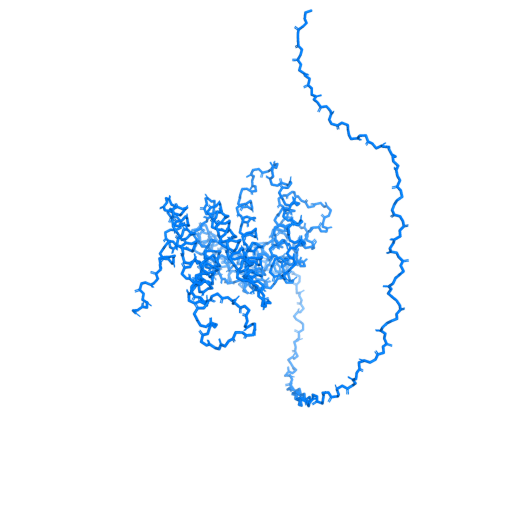0.041 1.00 95.38 298 LEU A C 1
ATOM 2258 O O . LEU A 1 298 ? -10.718 7.289 11.109 1.00 95.38 298 LEU A O 1
ATOM 2262 N N . VAL A 1 299 ? -10.620 8.033 8.990 1.00 93.75 299 VAL A N 1
ATOM 2263 C CA . VAL A 1 299 ? -11.957 8.646 8.989 1.00 93.75 299 VAL A CA 1
ATOM 2264 C C . VAL A 1 299 ? -13.033 7.576 9.194 1.00 93.75 299 VAL A C 1
ATOM 2266 O O . VAL A 1 299 ? -13.968 7.784 9.970 1.00 93.75 299 VAL A O 1
ATOM 2269 N N . GLY A 1 300 ? -12.890 6.414 8.552 1.00 93.88 300 GLY A N 1
ATOM 2270 C CA . GLY A 1 300 ? -13.760 5.256 8.744 1.00 93.88 300 GLY A CA 1
ATOM 2271 C C . GLY A 1 300 ? -13.804 4.790 10.200 1.00 93.88 300 GLY A C 1
ATOM 2272 O O . GLY A 1 300 ? -14.892 4.713 10.780 1.00 93.88 300 GLY A O 1
ATOM 2273 N N . SER A 1 301 ? -12.638 4.557 10.812 1.00 94.75 301 SER A N 1
ATOM 2274 C CA . SER A 1 301 ? -12.519 4.129 12.213 1.00 94.75 301 SER A CA 1
ATOM 2275 C C . SER A 1 301 ? -13.057 5.177 13.190 1.00 94.75 301 SER A C 1
ATOM 2277 O O . SER A 1 301 ? -13.752 4.827 14.145 1.00 94.75 301 SER A O 1
ATOM 2279 N N . LEU A 1 302 ? -12.814 6.468 12.938 1.00 94.12 302 LEU A N 1
ATOM 2280 C CA . LEU A 1 302 ? -13.354 7.547 13.766 1.00 94.12 302 LEU A CA 1
ATOM 2281 C C . LEU A 1 302 ? -14.882 7.613 13.691 1.00 94.12 302 LEU A C 1
ATOM 2283 O O . LEU A 1 302 ? -15.553 7.742 14.712 1.00 94.12 302 LEU A O 1
ATOM 2287 N N . ASN A 1 303 ? -15.451 7.490 12.493 1.00 93.12 303 ASN A N 1
ATOM 2288 C CA . ASN A 1 303 ? -16.900 7.480 12.323 1.00 93.12 303 ASN A CA 1
ATOM 2289 C C . ASN A 1 303 ? -17.539 6.238 12.959 1.00 93.12 303 ASN A C 1
ATOM 2291 O O . ASN A 1 303 ? -18.625 6.341 13.526 1.00 93.12 303 ASN A O 1
ATOM 2295 N N . ALA A 1 304 ? -16.879 5.077 12.901 1.00 93.50 304 ALA A N 1
ATOM 2296 C CA . ALA A 1 304 ? -17.316 3.887 13.628 1.00 93.50 304 ALA A CA 1
ATOM 2297 C C . ALA A 1 304 ? -17.314 4.123 15.143 1.00 93.50 304 ALA A C 1
ATOM 2299 O O . ALA A 1 304 ? -18.327 3.875 15.794 1.00 93.50 304 ALA A O 1
ATOM 2300 N N . TYR A 1 305 ? -16.231 4.696 15.674 1.00 94.81 305 TYR A N 1
ATOM 2301 C CA . TYR A 1 305 ? -16.128 5.066 17.082 1.00 94.81 305 TYR A CA 1
ATOM 2302 C C . TYR A 1 305 ? -17.249 6.028 17.507 1.00 94.81 305 TYR A C 1
ATOM 2304 O O . TYR A 1 305 ? -17.969 5.730 18.454 1.00 94.81 305 TYR A O 1
ATOM 2312 N N . ARG A 1 306 ? -17.489 7.117 16.761 1.00 93.94 306 ARG A N 1
ATOM 2313 C CA . ARG A 1 306 ? -18.584 8.073 17.031 1.00 93.94 306 ARG A CA 1
ATOM 2314 C C . ARG A 1 306 ? -19.955 7.389 17.097 1.00 93.94 306 ARG A C 1
ATOM 2316 O O . ARG A 1 306 ? -20.685 7.585 18.065 1.00 93.94 306 ARG A O 1
ATOM 2323 N N . ARG A 1 307 ? -20.279 6.533 16.118 1.00 94.25 307 ARG A N 1
ATOM 2324 C CA . ARG A 1 307 ? -21.553 5.786 16.097 1.00 94.25 307 ARG A CA 1
ATOM 2325 C C . ARG A 1 307 ? -21.725 4.885 17.318 1.00 94.25 307 ARG A C 1
ATOM 2327 O O . ARG A 1 307 ? -22.833 4.752 17.830 1.00 94.25 307 ARG A O 1
ATOM 2334 N N . GLU A 1 308 ? -20.651 4.261 17.787 1.00 93.94 308 GLU A N 1
ATOM 2335 C CA . GLU A 1 308 ? -20.681 3.431 18.994 1.00 93.94 308 GLU A CA 1
ATOM 2336 C C . GLU A 1 308 ? -20.825 4.264 20.272 1.00 93.94 308 GLU A C 1
ATOM 2338 O O . GLU A 1 308 ? -21.458 3.805 21.217 1.00 93.94 308 GLU A O 1
ATOM 2343 N N . CYS A 1 309 ? -20.326 5.503 20.304 1.00 93.69 309 CYS A N 1
ATOM 2344 C CA . CYS A 1 309 ? -20.605 6.430 21.405 1.00 93.69 309 CYS A CA 1
ATOM 2345 C C . CYS A 1 309 ? -22.089 6.824 21.455 1.00 93.69 309 CYS A C 1
ATOM 2347 O O . CYS A 1 309 ? -22.683 6.909 22.532 1.00 93.69 309 CYS A O 1
ATOM 2349 N N . ASP A 1 310 ? -22.70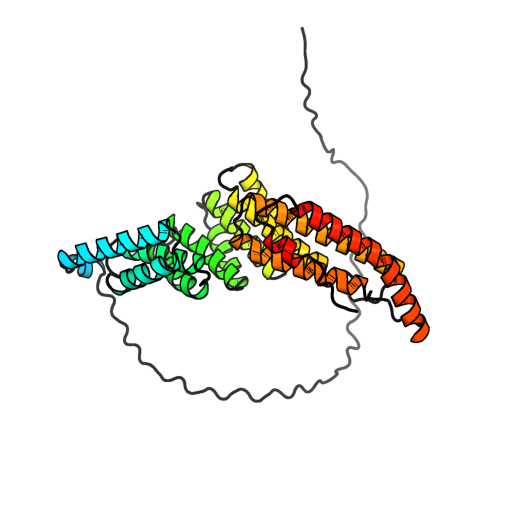9 7.031 20.292 1.00 93.31 310 ASP A N 1
ATOM 2350 C CA . ASP A 1 310 ? -24.139 7.344 20.185 1.00 93.31 310 ASP A CA 1
ATOM 2351 C C . ASP A 1 310 ? -25.027 6.125 20.480 1.00 93.31 310 ASP A C 1
ATOM 2353 O O . ASP A 1 310 ? -26.149 6.244 20.976 1.00 93.31 310 ASP A O 1
ATOM 2357 N N . SER A 1 311 ? -24.525 4.925 20.194 1.00 92.81 311 SER A N 1
ATOM 2358 C CA . SER A 1 311 ? -25.251 3.672 20.366 1.00 92.81 311 SER A CA 1
ATOM 2359 C C . SER A 1 311 ? -24.357 2.580 20.971 1.00 92.81 311 SER A C 1
ATOM 2361 O O . SER A 1 311 ? -24.023 1.613 20.276 1.00 92.81 311 SER A O 1
ATOM 2363 N N . PRO A 1 312 ? -24.026 2.669 22.272 1.00 92.00 312 PRO A N 1
ATOM 2364 C CA . PRO A 1 312 ? -23.102 1.734 22.899 1.00 92.00 312 PRO A CA 1
ATOM 2365 C C . PRO A 1 312 ? -23.663 0.306 22.943 1.00 92.00 312 PRO A C 1
ATOM 2367 O O . PRO A 1 312 ? -24.873 0.122 23.158 1.00 92.00 312 PRO A O 1
ATOM 2370 N N . PRO A 1 313 ? -22.811 -0.721 22.766 1.00 86.81 313 PRO A N 1
ATOM 2371 C CA . PRO A 1 313 ? -23.221 -2.112 22.868 1.00 86.81 313 PRO A CA 1
ATOM 2372 C C . PRO A 1 313 ? -23.352 -2.503 24.339 1.00 86.81 313 PRO A C 1
ATOM 2374 O O . PRO A 1 313 ? -22.396 -2.900 24.997 1.00 86.81 313 PRO A O 1
ATOM 2377 N N . LEU A 1 314 ? -24.565 -2.375 24.867 1.00 82.62 314 LEU A N 1
ATOM 2378 C CA . LEU A 1 314 ? -24.905 -2.811 26.217 1.00 82.62 314 LEU A CA 1
ATOM 2379 C C . LEU A 1 314 ? -25.382 -4.260 26.241 1.00 82.62 314 LEU A C 1
ATOM 2381 O O . LEU A 1 314 ? -26.128 -4.702 25.362 1.00 82.62 314 LEU A O 1
ATOM 2385 N N . ALA A 1 315 ? -25.035 -4.978 27.309 1.00 79.38 315 ALA A N 1
ATOM 2386 C CA . ALA A 1 315 ? -25.647 -6.262 27.609 1.00 79.38 315 ALA A CA 1
ATOM 2387 C C . ALA A 1 315 ? -27.171 -6.123 27.757 1.00 79.38 315 ALA A C 1
ATOM 2389 O O . ALA A 1 315 ? -27.656 -5.371 28.601 1.00 79.38 315 ALA A O 1
ATOM 2390 N N . GLN A 1 316 ? -27.939 -6.898 26.983 1.00 71.62 316 GLN A N 1
ATOM 2391 C CA . GLN A 1 316 ? -29.404 -6.898 27.093 1.00 71.62 316 GLN A CA 1
ATOM 2392 C C . GLN A 1 316 ? -29.911 -7.443 28.438 1.00 71.62 316 GLN A C 1
ATOM 2394 O O . GLN A 1 316 ? -31.041 -7.147 28.813 1.00 71.62 316 GLN A O 1
ATOM 2399 N N . GLY A 1 317 ? -29.069 -8.156 29.200 1.00 78.56 317 GLY A N 1
ATOM 2400 C CA . GLY A 1 317 ? -29.334 -8.572 30.581 1.00 78.56 317 GLY A CA 1
ATOM 2401 C C . GLY A 1 317 ? -30.745 -9.130 30.822 1.00 78.56 317 GLY A C 1
ATOM 2402 O O . GLY A 1 317 ? -31.400 -9.647 29.924 1.00 78.56 317 GLY A O 1
ATOM 2403 N N . LYS A 1 318 ? -31.234 -9.012 32.061 1.00 82.69 318 LYS A N 1
ATOM 2404 C CA . LYS A 1 318 ? -32.656 -9.219 32.407 1.00 82.69 318 LYS A CA 1
ATOM 2405 C C . LYS A 1 318 ? -33.440 -7.898 32.410 1.00 82.69 318 LYS A C 1
ATOM 2407 O O . LYS A 1 318 ? -34.467 -7.784 33.077 1.00 82.69 318 LYS A O 1
ATOM 2412 N N . LEU A 1 319 ? -32.917 -6.860 31.753 1.00 88.12 319 LEU A N 1
ATOM 2413 C CA . LEU A 1 319 ? -33.548 -5.545 31.760 1.00 88.12 319 LEU A CA 1
ATOM 2414 C C . LEU A 1 319 ? -34.782 -5.568 30.858 1.00 88.12 319 LEU A C 1
ATOM 2416 O O . LEU A 1 319 ? -34.763 -6.119 29.761 1.00 88.12 319 LEU A O 1
ATOM 2420 N N . SER A 1 320 ? -35.865 -4.934 31.309 1.00 93.12 320 SER A N 1
ATOM 2421 C CA . SER A 1 320 ? -36.990 -4.667 30.417 1.00 93.12 320 SER A CA 1
ATOM 2422 C C . SER A 1 320 ? -36.547 -3.722 29.297 1.00 93.12 320 SER A C 1
ATOM 2424 O O . SER A 1 320 ? -35.641 -2.907 29.483 1.00 93.12 320 SER A O 1
ATOM 2426 N N . LYS A 1 321 ? -37.226 -3.773 28.145 1.00 93.19 321 LYS A N 1
ATOM 2427 C CA . LYS A 1 321 ? -36.930 -2.915 26.984 1.00 93.19 321 LYS A CA 1
ATOM 2428 C C . LYS A 1 321 ? -36.825 -1.425 27.352 1.00 93.19 321 LYS A C 1
ATOM 2430 O O . LYS A 1 321 ? -35.936 -0.737 26.863 1.00 93.19 321 LYS A O 1
ATOM 2435 N N . ALA A 1 322 ? -37.694 -0.946 28.246 1.00 94.56 322 ALA A N 1
ATOM 2436 C CA . ALA A 1 322 ? -37.673 0.434 28.730 1.00 94.56 322 ALA A CA 1
ATOM 2437 C C . ALA A 1 322 ? -36.423 0.743 29.573 1.00 94.56 322 ALA A C 1
ATOM 2439 O O . ALA A 1 322 ? -35.748 1.735 29.314 1.00 94.56 322 ALA A O 1
ATOM 2440 N N . LYS A 1 323 ? -36.068 -0.126 30.532 1.00 93.12 323 LYS A N 1
ATOM 2441 C CA . LYS A 1 323 ? -34.858 0.054 31.355 1.00 93.12 323 LYS A CA 1
ATOM 2442 C C . LYS A 1 323 ? -33.586 -0.018 30.515 1.00 93.12 323 LYS A C 1
ATOM 2444 O O . LYS A 1 323 ? -32.668 0.761 30.736 1.00 93.12 323 LYS A O 1
ATOM 2449 N N . PHE A 1 324 ? -33.556 -0.911 29.527 1.00 91.50 324 PHE A N 1
ATOM 2450 C CA . PHE A 1 324 ? -32.447 -1.008 28.584 1.00 91.50 324 PHE A CA 1
ATOM 2451 C C . PHE A 1 324 ? -32.285 0.277 27.758 1.00 91.50 324 PHE A C 1
ATOM 2453 O O . PHE A 1 324 ? -31.172 0.768 27.605 1.00 91.50 324 PHE A O 1
ATOM 2460 N N . ALA A 1 325 ? -33.385 0.864 27.272 1.00 93.12 325 ALA A N 1
ATOM 2461 C CA . ALA A 1 325 ? -33.342 2.129 26.540 1.00 93.12 325 ALA A CA 1
ATOM 2462 C C . ALA A 1 325 ? -32.829 3.298 27.403 1.00 93.12 325 ALA A C 1
ATOM 2464 O O . ALA A 1 325 ? -32.032 4.101 26.919 1.00 93.12 325 ALA A O 1
ATOM 2465 N N . VAL A 1 326 ? -33.239 3.368 28.677 1.00 94.75 326 VAL A N 1
ATOM 2466 C CA . VAL A 1 326 ? -32.748 4.379 29.632 1.00 94.75 326 VAL A CA 1
ATOM 2467 C C . VAL A 1 326 ? -31.250 4.205 29.886 1.00 94.75 326 VAL A C 1
ATOM 2469 O O . VAL A 1 326 ? -30.496 5.148 29.663 1.00 94.75 326 VAL A O 1
ATOM 2472 N N . ALA A 1 327 ? -30.804 2.992 30.234 1.00 93.12 327 ALA A N 1
ATOM 2473 C CA . ALA A 1 327 ? -29.388 2.702 30.474 1.00 93.12 327 ALA A CA 1
ATOM 2474 C C . ALA A 1 327 ? -28.517 3.011 29.243 1.00 93.12 327 ALA A C 1
ATOM 2476 O O . ALA A 1 327 ? -27.434 3.579 29.360 1.00 93.12 327 ALA A O 1
ATOM 2477 N N . LYS A 1 328 ? -29.016 2.704 28.038 1.00 93.94 328 LYS A N 1
ATOM 2478 C CA . LYS A 1 328 ? -28.329 3.027 26.781 1.00 93.94 328 LYS A CA 1
ATOM 2479 C C . LYS A 1 328 ? -28.174 4.525 26.562 1.00 93.94 328 LYS A C 1
ATOM 2481 O O . LYS A 1 328 ? -27.105 4.961 26.141 1.00 93.94 328 LYS A O 1
ATOM 2486 N N . LYS A 1 329 ? -29.216 5.306 26.852 1.00 95.12 329 LYS A N 1
ATOM 2487 C CA . LYS A 1 329 ? -29.168 6.765 26.741 1.00 95.12 329 LYS A CA 1
ATOM 2488 C C . LYS A 1 329 ? -28.174 7.363 27.739 1.00 95.12 329 LYS A C 1
ATOM 2490 O O . LYS A 1 329 ? -27.343 8.168 27.340 1.00 95.12 329 LYS A O 1
ATOM 2495 N N . GLU A 1 330 ? -28.227 6.945 29.001 1.00 94.62 330 GLU A N 1
ATOM 2496 C CA . GLU A 1 330 ? -27.312 7.427 30.045 1.00 94.62 330 GLU A CA 1
ATOM 2497 C C . GLU A 1 330 ? -25.852 7.101 29.724 1.00 94.62 330 GLU A C 1
ATOM 2499 O O . GLU A 1 330 ? -24.989 7.974 29.812 1.00 94.62 330 GLU A O 1
ATOM 2504 N N . LEU A 1 331 ? -25.574 5.868 29.288 1.00 93.88 331 LEU A N 1
ATOM 2505 C CA . LEU A 1 331 ? -24.229 5.479 28.883 1.00 93.88 331 LEU A CA 1
ATOM 2506 C C . LEU A 1 331 ? -23.752 6.270 27.658 1.00 93.88 331 LEU A C 1
ATOM 2508 O O . LEU A 1 331 ? -22.605 6.708 27.630 1.00 93.88 331 LEU A O 1
ATOM 2512 N N . SER A 1 332 ? -24.615 6.487 26.663 1.00 94.81 332 SER A N 1
ATOM 2513 C CA . SER A 1 332 ? -24.257 7.296 25.495 1.00 94.81 332 SER A CA 1
ATOM 2514 C C . SER A 1 332 ? -23.847 8.715 25.896 1.00 94.81 332 SER A C 1
ATOM 2516 O O . SER A 1 332 ? -22.802 9.193 25.458 1.00 94.81 332 SER A O 1
ATOM 2518 N N . GLU A 1 333 ? -24.594 9.368 26.791 1.00 94.56 333 GLU A N 1
ATOM 2519 C CA . GLU A 1 333 ? -24.233 10.706 27.278 1.00 94.56 333 GLU A CA 1
ATOM 2520 C C . GLU A 1 333 ? -22.872 10.727 27.992 1.00 94.56 333 GLU A C 1
ATOM 2522 O O . GLU A 1 333 ? -22.079 11.639 27.749 1.00 94.56 333 GLU A O 1
ATOM 2527 N N . LYS A 1 334 ? -22.550 9.694 28.787 1.00 93.00 334 LYS A N 1
ATOM 2528 C CA . LYS A 1 334 ? -21.218 9.546 29.407 1.00 93.00 334 LYS A CA 1
ATOM 2529 C C . LYS A 1 334 ? -20.109 9.398 28.360 1.00 93.00 334 LYS A C 1
ATOM 2531 O O . LYS A 1 334 ? -19.051 10.009 28.484 1.00 93.00 334 LYS A O 1
ATOM 2536 N N . LEU A 1 335 ? -20.336 8.597 27.318 1.00 94.00 335 LEU A N 1
ATOM 2537 C CA . LEU A 1 335 ? -19.327 8.315 26.291 1.00 94.00 335 LEU A CA 1
ATOM 2538 C C . LEU A 1 335 ? -19.085 9.500 25.352 1.00 94.00 335 LEU A C 1
ATOM 2540 O O . LEU A 1 335 ? -17.948 9.726 24.935 1.00 94.00 335 LEU A O 1
ATOM 2544 N N . LYS A 1 336 ? -20.120 10.291 25.046 1.00 93.38 336 LYS A N 1
ATOM 2545 C CA . LYS A 1 336 ? -20.022 11.440 24.132 1.00 93.38 336 LYS A CA 1
ATOM 2546 C C . LYS A 1 336 ? -18.931 12.433 24.526 1.00 93.38 336 LYS A C 1
ATOM 2548 O O . LYS A 1 336 ? -18.309 13.016 23.642 1.00 93.38 336 LYS A O 1
ATOM 2553 N N . GLU A 1 337 ? -18.668 12.633 25.817 1.00 90.50 337 GLU A N 1
ATOM 2554 C CA . GLU A 1 337 ? -17.571 13.501 26.259 1.00 90.50 337 GLU A CA 1
ATOM 2555 C C . GLU A 1 337 ? -16.201 12.976 25.809 1.00 90.50 337 GLU A C 1
ATOM 2557 O O . GLU A 1 337 ? -15.436 13.713 25.182 1.00 90.50 337 GLU A O 1
ATOM 2562 N N . GLY A 1 338 ? -15.923 11.689 26.033 1.00 88.25 338 GLY A N 1
ATOM 2563 C CA . GLY A 1 338 ? -14.690 11.048 25.572 1.00 88.25 338 GLY A CA 1
ATOM 2564 C C . GLY A 1 338 ? -14.527 11.113 24.051 1.00 88.25 338 GLY A C 1
ATOM 2565 O O . GLY A 1 338 ? -13.428 11.345 23.547 1.00 88.25 338 GLY A O 1
ATOM 2566 N N . CYS A 1 339 ? -15.626 10.982 23.308 1.00 90.81 339 CYS A N 1
ATOM 2567 C CA . CYS A 1 339 ? -15.600 11.008 21.846 1.00 90.81 339 CYS A CA 1
ATOM 2568 C C . CYS A 1 339 ? -15.363 12.424 21.298 1.00 90.81 339 CYS A C 1
ATOM 2570 O O . CYS A 1 339 ? -14.528 12.599 20.410 1.00 90.81 339 CYS A O 1
ATOM 2572 N N . ARG A 1 340 ? -15.973 13.454 21.906 1.00 91.56 340 ARG A N 1
ATOM 2573 C CA . ARG A 1 340 ? -15.672 14.866 21.598 1.00 91.56 340 ARG A CA 1
ATOM 2574 C C . ARG A 1 340 ? -14.211 15.224 21.881 1.00 91.56 340 ARG A C 1
ATOM 2576 O O . ARG A 1 340 ? -13.602 15.968 21.113 1.00 91.56 340 ARG A O 1
ATOM 2583 N N . ASN A 1 341 ? -13.637 14.690 22.959 1.00 90.62 341 ASN A N 1
ATOM 2584 C CA . ASN A 1 341 ? -12.232 14.921 23.294 1.00 90.62 341 ASN A CA 1
ATOM 2585 C C . ASN A 1 341 ? -11.288 14.291 22.259 1.00 90.62 341 ASN A C 1
ATOM 2587 O O . ASN A 1 341 ? -10.337 14.945 21.831 1.00 90.62 341 ASN A O 1
ATOM 2591 N N . ALA A 1 342 ? -11.574 13.067 21.803 1.00 89.50 342 ALA A N 1
ATOM 2592 C CA . ALA A 1 342 ? -10.801 12.425 20.740 1.00 89.50 342 ALA A CA 1
ATOM 2593 C C . ALA A 1 342 ? -10.859 13.223 19.424 1.00 89.50 342 ALA A C 1
ATOM 2595 O O . ALA A 1 342 ? -9.824 13.460 18.802 1.00 89.50 342 ALA A O 1
ATOM 2596 N N . ASP A 1 343 ? -12.043 13.713 19.041 1.00 89.62 343 ASP A N 1
ATOM 2597 C CA . ASP A 1 343 ? -12.218 14.570 17.862 1.00 89.62 343 ASP A CA 1
ATOM 2598 C C . ASP A 1 343 ? -11.363 15.837 17.939 1.00 89.62 343 ASP A C 1
ATOM 2600 O O . ASP A 1 343 ? -10.636 16.166 16.997 1.00 89.62 343 ASP A O 1
ATOM 2604 N N . LYS A 1 344 ? -11.419 16.535 19.078 1.00 92.50 344 LYS A N 1
ATOM 2605 C CA . LYS A 1 344 ? -10.644 17.757 19.305 1.00 92.50 344 LYS A CA 1
ATOM 2606 C C . LYS A 1 344 ? -9.142 17.499 19.158 1.00 92.50 344 LYS A C 1
ATOM 2608 O O . LYS A 1 344 ? -8.471 18.243 18.443 1.00 92.50 344 LYS A O 1
ATOM 2613 N N . LEU A 1 345 ? -8.638 16.431 19.776 1.00 92.56 345 LEU A N 1
ATOM 2614 C CA . LEU A 1 345 ? -7.223 16.060 19.720 1.00 92.56 345 LEU A CA 1
ATOM 2615 C C . LEU A 1 345 ? -6.770 15.681 18.302 1.00 92.56 345 LEU A C 1
ATOM 2617 O O . LEU A 1 345 ? -5.673 16.062 17.891 1.00 92.56 345 LEU A O 1
ATOM 2621 N N . LEU A 1 346 ? -7.600 14.981 17.520 1.00 89.00 346 LEU A N 1
ATOM 2622 C CA . LEU A 1 346 ? -7.290 14.690 16.113 1.00 89.00 346 LEU A CA 1
ATOM 2623 C C . LEU A 1 346 ? -7.237 15.962 15.268 1.00 89.00 346 LEU A C 1
ATOM 2625 O O . LEU A 1 346 ? -6.302 16.147 14.489 1.00 89.00 346 LEU A O 1
ATOM 2629 N N . ILE A 1 347 ? -8.212 16.858 15.436 1.00 90.31 347 ILE A N 1
ATOM 2630 C CA . ILE A 1 347 ? -8.239 18.140 14.724 1.00 90.31 347 ILE A CA 1
ATOM 2631 C C . ILE A 1 347 ? -6.985 18.955 15.055 1.00 90.31 347 ILE A C 1
ATOM 2633 O O . ILE A 1 347 ? -6.359 19.503 14.152 1.00 90.31 347 ILE A O 1
ATOM 2637 N N . GLU A 1 348 ? -6.592 19.016 16.328 1.00 90.81 348 GLU A N 1
ATOM 2638 C CA . GLU A 1 348 ? -5.363 19.686 16.763 1.00 90.81 348 GLU A CA 1
ATOM 2639 C C . GLU A 1 348 ? -4.108 19.030 16.171 1.00 90.81 348 GLU A C 1
ATOM 2641 O O . GLU A 1 348 ? -3.243 19.732 15.655 1.00 90.81 348 GLU A O 1
ATOM 2646 N N . THR A 1 349 ? -4.047 17.696 16.138 1.00 89.12 349 THR A N 1
ATOM 2647 C CA . THR A 1 349 ? -2.922 16.934 15.558 1.00 89.12 349 THR A CA 1
ATOM 2648 C C . THR A 1 349 ? -2.685 17.262 14.078 1.00 89.12 349 THR A C 1
ATOM 2650 O O . THR A 1 349 ? -1.543 17.225 13.598 1.00 89.12 349 THR A O 1
ATOM 2653 N N . PHE A 1 350 ? -3.754 17.581 13.344 1.00 90.62 350 PHE A N 1
ATOM 2654 C CA . PHE A 1 350 ? -3.706 17.837 11.906 1.00 90.62 350 PHE A CA 1
ATOM 2655 C C . PHE A 1 350 ? -3.739 19.316 11.516 1.00 90.62 350 PHE A C 1
ATOM 2657 O O . PHE A 1 350 ? -3.412 19.621 10.371 1.00 90.62 350 PHE A O 1
ATOM 2664 N N . ARG A 1 351 ? -4.086 20.226 12.438 1.00 89.38 351 ARG A N 1
ATOM 2665 C CA . ARG A 1 351 ? -4.321 21.657 12.167 1.00 89.38 351 ARG A CA 1
ATOM 2666 C C . ARG A 1 351 ? -3.204 22.319 11.359 1.00 89.38 351 ARG A C 1
ATOM 2668 O O . ARG A 1 351 ? -3.494 23.023 10.397 1.00 89.38 351 ARG A O 1
ATOM 2675 N N . ASP A 1 352 ? -1.954 22.041 11.710 1.00 85.75 352 ASP A N 1
ATOM 2676 C CA . ASP A 1 352 ? -0.790 22.741 11.151 1.00 85.75 352 ASP A CA 1
ATOM 2677 C C . ASP A 1 352 ? -0.155 22.007 9.956 1.00 85.75 352 ASP A C 1
ATOM 2679 O O . ASP A 1 352 ? 0.985 22.275 9.580 1.00 85.75 352 ASP A O 1
ATOM 2683 N N . ARG A 1 353 ? -0.855 21.031 9.362 1.00 85.81 353 ARG A N 1
ATOM 2684 C CA . ARG A 1 353 ? -0.295 20.151 8.325 1.00 85.81 353 ARG A CA 1
ATOM 2685 C C . ARG A 1 353 ? -1.032 20.327 7.010 1.00 85.81 353 ARG A C 1
ATOM 2687 O O . ARG A 1 353 ? -2.121 19.790 6.820 1.00 85.81 353 ARG A O 1
ATOM 2694 N N . GLU A 1 354 ? -0.404 21.037 6.076 1.00 85.25 354 GLU A N 1
ATOM 2695 C CA . GLU A 1 354 ? -1.008 21.347 4.776 1.00 85.25 354 GLU A CA 1
ATOM 2696 C C . GLU A 1 354 ? -1.448 20.100 4.003 1.00 85.25 354 GLU A C 1
ATOM 2698 O O . GLU A 1 354 ? -2.584 20.048 3.536 1.00 85.25 354 GLU A O 1
ATOM 2703 N N . ASN A 1 355 ? -0.611 19.058 3.981 1.00 79.19 355 ASN A N 1
ATOM 2704 C CA . ASN A 1 355 ? -0.895 17.791 3.295 1.00 79.19 355 ASN A CA 1
ATOM 2705 C C . ASN A 1 355 ? -2.059 16.997 3.921 1.00 79.19 355 ASN A C 1
ATOM 2707 O O . ASN A 1 355 ? -2.457 15.968 3.390 1.00 79.19 355 ASN A O 1
ATOM 2711 N N . LEU A 1 356 ? -2.597 17.445 5.061 1.00 87.38 356 LEU A N 1
ATOM 2712 C CA . LEU A 1 356 ? -3.737 16.833 5.747 1.00 87.38 356 LEU A CA 1
ATOM 2713 C C . LEU A 1 356 ? -4.972 17.743 5.759 1.00 87.38 356 LEU A C 1
ATOM 2715 O O . LEU A 1 356 ? -5.961 17.418 6.415 1.00 87.38 356 LEU A O 1
ATOM 2719 N N . LYS A 1 357 ? -4.967 18.851 5.004 1.00 89.00 357 LYS A N 1
ATOM 2720 C CA . LYS A 1 357 ? -6.141 19.727 4.848 1.00 89.00 357 LYS A CA 1
ATOM 2721 C C . LYS A 1 357 ? -7.355 18.957 4.317 1.00 89.00 357 LYS A C 1
ATOM 2723 O O . LYS A 1 357 ? -8.453 19.119 4.845 1.00 89.00 357 LYS A O 1
ATOM 2728 N N . SER A 1 358 ? -7.167 18.081 3.329 1.00 86.19 358 SER A N 1
ATOM 2729 C CA . SER A 1 358 ? -8.241 17.231 2.794 1.00 86.19 358 SER A CA 1
ATOM 2730 C C . SER A 1 358 ? -8.782 16.253 3.845 1.00 86.19 358 SER A C 1
ATOM 2732 O O . SER A 1 358 ? -9.994 16.056 3.941 1.00 86.19 358 SER A O 1
ATOM 2734 N N . VAL A 1 359 ? -7.914 15.718 4.707 1.00 82.94 359 VAL A N 1
ATOM 2735 C CA . VAL A 1 359 ? -8.304 14.873 5.848 1.00 82.94 359 VAL A CA 1
ATOM 2736 C C . VAL A 1 359 ? -9.103 15.675 6.874 1.00 82.94 359 VAL A C 1
ATOM 2738 O O . VAL A 1 359 ? -10.183 15.253 7.274 1.00 82.94 359 VAL A O 1
ATOM 2741 N N . LEU A 1 360 ? -8.640 16.871 7.244 1.00 85.94 360 LEU A N 1
ATOM 2742 C CA . LEU A 1 360 ? -9.357 17.781 8.142 1.00 85.94 360 LEU A CA 1
ATOM 2743 C C . LEU A 1 360 ? -10.763 18.116 7.637 1.00 85.94 360 LEU A C 1
ATOM 2745 O O . LEU A 1 360 ? -11.697 18.174 8.435 1.00 85.94 360 LEU A O 1
ATOM 2749 N N . LEU A 1 361 ? -10.931 18.315 6.326 1.00 89.06 361 LEU A N 1
ATOM 2750 C CA . LEU A 1 361 ? -12.245 18.549 5.725 1.00 89.06 361 LEU A CA 1
ATOM 2751 C C . LEU A 1 361 ? -13.177 17.344 5.901 1.00 89.06 361 LEU A C 1
ATOM 2753 O O . LEU A 1 361 ? -14.345 17.545 6.224 1.00 89.06 361 LEU A O 1
ATOM 2757 N N . LYS A 1 362 ? -12.660 16.116 5.763 1.00 85.62 362 LYS A N 1
ATOM 2758 C CA . LYS A 1 362 ? -13.414 14.870 5.995 1.00 85.62 362 LYS A CA 1
ATOM 2759 C C . LYS A 1 362 ? -13.708 14.604 7.478 1.00 85.62 362 LYS A C 1
ATOM 2761 O O . LYS A 1 362 ? -14.685 13.933 7.792 1.00 85.62 362 LYS A O 1
ATOM 2766 N N . LEU A 1 363 ? -12.874 15.110 8.390 1.00 82.69 363 LEU A N 1
ATOM 2767 C CA . LEU A 1 363 ? -13.034 14.923 9.838 1.00 82.69 363 LEU A CA 1
ATOM 2768 C C . LEU A 1 363 ? -14.098 15.828 10.460 1.00 82.69 363 LEU A C 1
ATOM 2770 O O . LEU A 1 363 ? -14.607 15.499 11.541 1.00 82.69 363 LEU A O 1
ATOM 2774 N N . LYS A 1 364 ? -14.424 16.954 9.806 1.00 82.88 364 LYS A N 1
ATOM 2775 C CA . LYS A 1 364 ? -15.481 17.852 10.274 1.00 82.88 364 LYS A CA 1
ATOM 2776 C C . LYS A 1 364 ? -16.769 17.042 10.422 1.00 82.88 364 LYS A C 1
ATOM 2778 O O . LYS A 1 364 ? -17.183 16.404 9.454 1.00 82.88 364 LYS A O 1
ATOM 2783 N N . PRO A 1 365 ? -17.394 17.034 11.613 1.00 71.19 365 PRO A N 1
ATOM 2784 C CA . PRO A 1 365 ? -18.671 16.365 11.774 1.00 71.19 365 PRO A CA 1
ATOM 2785 C C . PRO A 1 365 ? -19.632 16.965 10.751 1.00 71.19 365 PRO A C 1
ATOM 2787 O O . PRO A 1 365 ? -19.771 18.187 10.670 1.00 71.19 365 PRO A O 1
ATOM 2790 N N . THR A 1 366 ? -20.260 16.117 9.939 1.00 66.75 366 THR A N 1
ATOM 2791 C CA . THR A 1 366 ? -21.395 16.532 9.121 1.00 66.75 366 THR A CA 1
ATOM 2792 C C . THR A 1 366 ? -22.459 17.001 10.098 1.00 66.75 366 THR A C 1
ATOM 2794 O O . THR A 1 366 ? -23.094 16.189 10.768 1.00 66.75 366 THR A O 1
ATOM 2797 N N . SER A 1 367 ? -22.577 18.315 10.260 1.00 51.44 367 SER A N 1
ATOM 2798 C CA . SER A 1 367 ? -23.565 18.970 11.108 1.00 51.44 367 SER A CA 1
ATOM 2799 C C . SER A 1 367 ? -24.953 18.732 10.516 1.00 51.44 367 SER A C 1
ATOM 2801 O O . SER A 1 367 ? -25.496 19.600 9.842 1.00 51.44 367 SER A O 1
ATOM 2803 N N . ALA A 1 368 ? -25.481 17.520 10.661 1.00 47.31 368 ALA A N 1
ATOM 2804 C CA . ALA A 1 368 ? -26.794 17.142 10.166 1.00 47.31 368 ALA A CA 1
ATOM 2805 C C . ALA A 1 368 ? -27.234 15.806 10.779 1.00 47.31 368 ALA A C 1
ATOM 2807 O O . ALA A 1 368 ? -27.233 14.773 10.120 1.00 47.31 368 ALA A O 1
ATOM 2808 N N . HIS A 1 369 ? -27.670 15.848 12.032 1.00 37.69 369 HIS A N 1
ATOM 2809 C CA . HIS A 1 369 ? -28.977 15.283 12.343 1.00 37.69 369 HIS A CA 1
ATOM 2810 C C . HIS A 1 369 ? -29.689 16.273 13.278 1.00 37.69 369 HIS A C 1
ATOM 2812 O O . HIS A 1 369 ? -29.173 16.504 14.374 1.00 37.69 369 HIS A O 1
ATOM 2818 N N . PRO A 1 370 ? -30.758 16.952 12.810 1.00 40.16 370 PRO A N 1
ATOM 2819 C CA . PRO A 1 370 ? -31.612 17.777 13.662 1.00 40.16 370 PRO A CA 1
ATOM 2820 C C . PRO A 1 370 ? -32.334 16.953 14.733 1.00 40.16 370 PRO A C 1
ATOM 2822 O O . PRO A 1 370 ? -32.553 15.738 14.502 1.00 40.16 370 PRO A O 1
#

pLDDT: mean 84.92, std 20.91, range [28.25, 98.69]

Sequence (370 aa):
MSRLCSMAHLRCDLTAHRKCDRTARLNRGLIALLGCFAVTVHAAPAPTPVPTPTVSVTPIVASDPKRLVDQISAEEKTRAADLWSTAMEKFAARDFKASAKLLEEYVNKYPGTPEAVDARYHLAQSQLFAKLPGAAIPNFLAVIEIRGKSALGNEARTYLGQSYLDAGKYSEAYLVSDELLDQKELGSTFRAKALLTRAHAQAGLGQNLEAEKTLVAFQSIAESDPELERETANSFLVSMLLKSNRCDALPSSKALPEDQVVDQMARKGICVLEMGTLLARAAKRLGETEIASAADTLVGSLNAYRRECDSPPLAQGKLSKAKFAVAKKELSEKLKEGCRNADKLLIETFRDRENLKSVLLKLKPTSAHP

Secondary structure (DSSP, 8-state):
---------------------------S--------------PPPPPPPP--------------HHHHHTTS-HHHHHHHHHHHHHHHHHHHTT-HHHHHHHHHHHHHH-TTSTTHHHHHHHHHHHHHHTT-HHHHHHHHHHHHHHHTTSHHHHHHHHHHHHHHHHTT-HHHHHHHHHHHHT-TT--HHHHHHHHHHHHHHHHHTT-HHHHHHHHHHHHHHHTT-GGGHHHHHHHHHHHHHHHHHHHTT-S-SS---HHHHHHHHHHHHHHHHHHHHHHHHHHTTS-HHHHHHHHHHHHHHHHHHHHHHHS-----TT--HHHHHHHHHHHHHHHHHHHHHHHHHHHHHHHT-GGGHHHHHHHS------

Radius of gyration: 28.86 Å; chains: 1; bounding box: 83×61×83 Å